Protein AF-A0A6A2W9P9-F1 (afdb_monomer_lite)

Sequence (301 aa):
MHDRGVHPTNSPIKQFEFELWPCLCSKTDIVSCFSGKCRGGNRAIVVIQRCARCGKNNLFVSKVSLCCATFDFTDPTKILIEKDLKRQTLLELLDFVSGSVRFSEPAILAMCRMCAVNLFRVFPPNYRSTSSNGGENDDDEPMFDPAWPHLQIVYDLLLKFITSSGLDAKVAKKYLDHSFILRLLDLFDSEDPRERDCLKTILHRVYGKFMVHRPFIWKAISNIFYRFVFENERHNGIAELLEIFGSIISGFALPLKEEHKILLCRVLIPLHKPISLGVYFQQLSYCVSSLRKNQSCAVPR

pLDDT: mean 75.46, std 24.45, range [23.48, 98.44]

Radius of gyration: 23.16 Å; chains: 1; bounding box: 76×63×65 Å

Secondary structure (DSSP, 8-state):
----------------------SS--HHHHHHHHTT-SS-THHHHHHHHHGGGS-HHHHHHHHHHHTT-----SSTTSSHHHHHHHHHHHHHHHHHHHSS-PPPHHHHHHHHHHHHHHH---PPP----S--SS------PPPPPTTHHHHHHHHHHHHHHHH-TTS-HHHHTTTS-HHHHHHHHHGGG-S-HHHHHHHHHHHHHHHHH-GGGHHHHHHHHHHHHHHIIIIIS--TTHHHHHHHHHHHHHTPPSSPPHHHHHHIIIIITGGGSSTTHHHHHHHHHHHHHHHHHHHHTT---

Foldseek 3Di:
DDDDDDDDPPDDPDDDPPDDDPDDDDPVRLVCLQPVVPPDVPVSVVVLVVCVVPDPQVSLLSLLQSLLDDDDLPDVVPSVVSLVVSLVSLVVNLVVLLDQAAHDLSNLLSLLSSLCSHQQDADDPPPVPPPPDDDPDPPPPQDDDSSCSSNVSSLSSLLSNLPHPNDDLVSNCVSCDLVSLLSLVSNLQHSHVVSLVSSLSNNLSCVVRNVVCVVVNVVSLQVVQLCCLPPDVDGNRPQSSLQSLLVVLLPDDPPDDPVVVCCCVRGLVSLVPRPCCVVRVVSSVSSVVSNVVNNVVRDDD

Structure (mmCIF, N/CA/C/O backbone):
data_AF-A0A6A2W9P9-F1
#
_entry.id   AF-A0A6A2W9P9-F1
#
loop_
_atom_site.group_PDB
_atom_site.id
_atom_site.type_symbol
_atom_site.label_atom_id
_atom_site.label_alt_id
_atom_site.label_comp_id
_atom_site.label_asym_id
_atom_site.label_entity_id
_atom_site.label_seq_id
_atom_site.pdbx_PDB_ins_code
_atom_site.Cartn_x
_atom_site.Cartn_y
_atom_site.Cartn_z
_atom_site.occupancy
_atom_site.B_iso_or_equiv
_atom_site.auth_seq_id
_atom_site.auth_comp_id
_atom_site.auth_asym_id
_atom_site.auth_atom_id
_atom_site.pdbx_PDB_model_num
ATOM 1 N N . MET A 1 1 ? -17.881 -45.991 -29.478 1.00 33.31 1 MET A N 1
ATOM 2 C CA . MET A 1 1 ? -17.091 -46.352 -28.282 1.00 33.31 1 MET A CA 1
ATOM 3 C C . MET A 1 1 ? -16.041 -45.271 -28.068 1.00 33.31 1 MET A C 1
ATOM 5 O O . MET A 1 1 ? -15.253 -45.045 -28.970 1.00 33.31 1 MET A O 1
ATOM 9 N N . HIS A 1 2 ? -16.092 -44.630 -26.898 1.00 32.22 2 HIS A N 1
ATOM 10 C CA . HIS A 1 2 ? -15.155 -43.642 -26.341 1.00 32.22 2 HIS A CA 1
ATOM 11 C C . HIS A 1 2 ? -15.003 -42.284 -27.040 1.00 32.22 2 HIS A C 1
ATOM 13 O O . HIS A 1 2 ? -14.021 -41.986 -27.710 1.00 32.22 2 HIS A O 1
ATOM 19 N N . ASP A 1 3 ? -15.987 -41.447 -26.724 1.00 25.20 3 ASP A N 1
ATOM 20 C CA . ASP 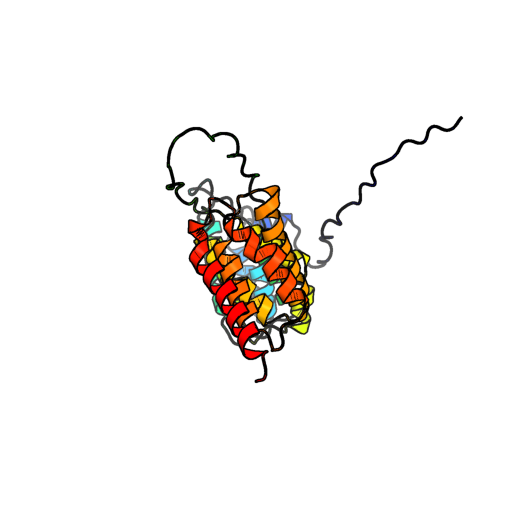A 1 3 ? -15.886 -40.000 -26.554 1.00 25.20 3 ASP A CA 1
ATOM 21 C C . ASP A 1 3 ? -14.906 -39.669 -25.397 1.00 25.20 3 ASP A C 1
ATOM 23 O O . ASP A 1 3 ? -14.950 -40.317 -24.345 1.00 25.20 3 ASP A O 1
ATOM 27 N N . ARG A 1 4 ? -14.000 -38.697 -25.568 1.00 29.11 4 ARG A N 1
ATOM 28 C CA . ARG A 1 4 ? -13.225 -38.089 -24.467 1.00 29.11 4 ARG A CA 1
ATOM 29 C C . ARG A 1 4 ? -13.293 -36.574 -24.603 1.00 29.11 4 ARG A C 1
ATOM 31 O O . ARG A 1 4 ? -12.418 -35.947 -25.195 1.00 29.11 4 ARG A O 1
ATOM 38 N N . GLY A 1 5 ? -14.341 -36.012 -24.011 1.00 26.78 5 GLY A N 1
ATOM 39 C CA . GLY A 1 5 ? -14.445 -34.591 -23.722 1.00 26.78 5 GLY A CA 1
ATOM 40 C C . GLY A 1 5 ? -13.322 -34.132 -22.791 1.00 26.78 5 GLY A C 1
ATOM 41 O O . GLY A 1 5 ? -13.069 -34.721 -21.738 1.00 26.78 5 GLY A O 1
ATOM 42 N N . VAL A 1 6 ? -12.646 -33.060 -23.193 1.00 29.56 6 VAL A N 1
ATOM 43 C CA . VAL A 1 6 ? -11.711 -32.311 -22.356 1.00 29.56 6 VAL A CA 1
ATOM 44 C C . VAL A 1 6 ? -12.539 -31.365 -21.488 1.00 29.56 6 VAL A C 1
ATOM 46 O O . VAL A 1 6 ? -13.032 -30.343 -21.958 1.00 29.56 6 VAL A O 1
ATOM 49 N N . HIS A 1 7 ? -12.718 -31.723 -20.218 1.00 26.34 7 HIS A N 1
ATOM 50 C CA . HIS A 1 7 ? -13.219 -30.805 -19.199 1.00 26.34 7 HIS A CA 1
ATOM 51 C C . HIS A 1 7 ? -12.138 -29.761 -18.871 1.00 26.34 7 HIS A C 1
ATOM 53 O O . HIS A 1 7 ? -11.010 -30.150 -18.558 1.00 26.34 7 HIS A O 1
ATOM 59 N N . PRO A 1 8 ? -12.448 -28.453 -18.856 1.00 25.66 8 PRO A N 1
ATOM 60 C CA . PRO A 1 8 ? -11.591 -27.484 -18.196 1.00 25.66 8 PRO A CA 1
ATOM 61 C C . PRO A 1 8 ? -11.717 -27.688 -16.682 1.00 25.66 8 PRO A C 1
ATOM 63 O O . PRO A 1 8 ? -12.801 -27.605 -16.102 1.00 25.66 8 PRO A O 1
ATOM 66 N N . THR A 1 9 ? -10.593 -27.996 -16.041 1.00 26.05 9 THR A N 1
ATOM 67 C CA . THR A 1 9 ? -10.467 -28.091 -14.588 1.00 26.05 9 THR A CA 1
ATOM 68 C C . THR A 1 9 ? -10.705 -26.715 -13.972 1.00 26.05 9 THR A C 1
ATOM 70 O O . THR A 1 9 ? -9.794 -25.895 -13.865 1.00 26.05 9 THR A O 1
ATOM 73 N N . ASN A 1 10 ? -11.953 -26.466 -13.582 1.00 23.80 10 ASN A N 1
ATOM 74 C CA . ASN A 1 10 ? -12.335 -25.394 -12.677 1.00 23.80 10 ASN A CA 1
ATOM 75 C C . ASN A 1 10 ? -11.715 -25.701 -11.309 1.00 23.80 10 ASN A C 1
ATOM 77 O O . ASN A 1 10 ? -12.229 -26.524 -10.553 1.00 23.80 10 ASN A O 1
ATOM 81 N N . SER A 1 11 ? -10.590 -25.065 -11.001 1.00 24.33 11 SER A N 1
ATOM 82 C CA . SER A 1 11 ? -10.056 -25.026 -9.641 1.00 24.33 11 SER A CA 1
ATOM 83 C C . SER A 1 11 ? -10.815 -23.940 -8.876 1.00 24.33 11 SER A C 1
ATOM 85 O O . SER A 1 11 ? -10.654 -22.764 -9.208 1.00 24.33 11 SER A O 1
ATOM 87 N N . PRO A 1 12 ? -11.643 -24.267 -7.868 1.00 25.66 12 PRO A N 1
ATOM 88 C CA . PRO A 1 12 ? -12.277 -23.243 -7.060 1.00 25.66 12 PRO A CA 1
ATOM 89 C C . PRO A 1 12 ? -11.201 -22.565 -6.208 1.00 25.66 12 PRO A C 1
ATOM 91 O O . PRO A 1 12 ? -10.579 -23.175 -5.335 1.00 25.66 12 PRO A O 1
ATOM 94 N N . ILE A 1 13 ? -10.972 -21.284 -6.492 1.00 25.28 13 ILE A N 1
ATOM 95 C CA . ILE A 1 13 ? -10.296 -20.346 -5.599 1.00 25.28 13 ILE A CA 1
ATOM 96 C C . ILE A 1 13 ? -11.027 -20.449 -4.262 1.00 25.28 13 ILE A C 1
ATOM 98 O O . ILE A 1 13 ? -12.214 -20.132 -4.181 1.00 25.28 13 ILE A O 1
ATOM 102 N N . LYS A 1 14 ? -10.341 -20.950 -3.231 1.00 23.48 14 LYS A N 1
ATOM 103 C CA . LYS A 1 14 ? -10.885 -21.030 -1.876 1.00 23.48 14 LYS A CA 1
ATOM 104 C C . LYS A 1 14 ? -11.296 -19.622 -1.446 1.00 23.48 14 LYS A C 1
ATOM 106 O O . LYS A 1 14 ? -10.447 -18.791 -1.132 1.00 23.48 14 LYS A O 1
ATOM 111 N N . GLN A 1 15 ? -12.602 -19.359 -1.468 1.00 27.84 15 GLN A N 1
ATOM 112 C CA . GLN A 1 15 ? -13.218 -18.299 -0.684 1.00 27.84 15 GLN A CA 1
ATOM 113 C C . GLN A 1 15 ? -12.665 -18.417 0.734 1.00 27.84 15 GLN A C 1
ATOM 115 O O . GLN A 1 15 ? -12.669 -19.505 1.304 1.00 27.84 15 GLN A O 1
ATOM 120 N N . PHE A 1 16 ? -12.145 -17.313 1.268 1.00 29.70 16 PHE A N 1
ATOM 121 C CA . PHE A 1 16 ? -11.794 -17.188 2.677 1.00 29.70 16 PHE A CA 1
ATOM 122 C C . PHE A 1 16 ? -12.938 -17.775 3.517 1.00 29.70 16 PHE A C 1
ATOM 124 O O . PHE A 1 16 ? -14.027 -17.207 3.546 1.00 29.70 16 PHE A O 1
ATOM 131 N N . GLU A 1 17 ? -12.729 -18.931 4.149 1.00 24.12 17 GLU A N 1
ATOM 132 C CA . GLU A 1 17 ? -13.705 -19.505 5.072 1.00 24.12 17 GLU A CA 1
ATOM 133 C C . GLU A 1 17 ? -13.835 -18.553 6.267 1.00 24.12 17 GLU A C 1
ATOM 135 O O . GLU A 1 17 ? -12.928 -18.377 7.078 1.00 24.12 17 GLU A O 1
ATOM 140 N N . PHE A 1 18 ? -14.980 -17.872 6.307 1.00 36.69 18 PHE A N 1
ATOM 141 C CA . PHE A 1 18 ? -15.372 -16.833 7.259 1.00 36.69 18 PHE A CA 1
ATOM 142 C C . PHE A 1 18 ? -15.884 -17.391 8.600 1.00 36.69 18 PHE A C 1
ATOM 144 O O . PHE A 1 18 ? -16.578 -16.684 9.335 1.00 36.69 18 PHE A O 1
ATOM 151 N N . GLU A 1 19 ? -15.573 -18.638 8.940 1.00 27.73 19 GLU A N 1
ATOM 152 C CA . GLU A 1 19 ? -16.095 -19.297 10.134 1.00 27.73 19 GLU A CA 1
ATOM 153 C C . GLU A 1 19 ? -15.005 -19.477 11.182 1.00 27.73 19 GLU A C 1
ATOM 155 O O . GLU A 1 19 ? -14.202 -20.395 11.100 1.00 27.73 19 GLU A O 1
ATOM 160 N N . LEU A 1 20 ? -14.990 -18.566 12.161 1.00 26.70 20 LEU A N 1
ATOM 161 C CA . LEU A 1 20 ? -14.647 -18.830 13.565 1.00 26.70 20 LEU A CA 1
ATOM 162 C C . LEU A 1 20 ? -14.865 -17.546 14.381 1.00 26.70 20 LEU A C 1
ATOM 164 O O . LEU A 1 20 ? -13.957 -16.749 14.611 1.00 26.70 20 LEU A O 1
ATOM 168 N N . TRP A 1 21 ? -16.104 -17.351 14.834 1.00 29.38 21 TRP A N 1
ATOM 169 C CA . TRP A 1 21 ? -16.388 -16.554 16.026 1.00 29.38 21 TRP A CA 1
ATOM 170 C C . TRP A 1 21 ? -17.561 -17.165 16.804 1.00 29.38 21 TRP A C 1
ATOM 172 O O . TRP A 1 21 ? -18.718 -16.884 16.490 1.00 29.38 21 TRP A O 1
ATOM 182 N N . PRO A 1 22 ? -17.310 -17.976 17.846 1.00 31.33 22 PRO A N 1
ATOM 183 C CA . PRO A 1 22 ? -18.311 -18.265 18.855 1.00 31.33 22 PRO A CA 1
ATOM 184 C C . PRO A 1 22 ? -18.215 -17.196 19.953 1.00 31.33 22 PRO A C 1
ATOM 186 O O . PRO A 1 22 ? -17.540 -17.398 20.954 1.00 31.33 22 PRO A O 1
ATOM 189 N N . CYS A 1 23 ? -18.854 -16.039 19.743 1.00 31.91 23 CYS A N 1
ATOM 190 C CA . CYS A 1 23 ? -19.243 -15.090 20.801 1.00 31.91 23 CYS A CA 1
ATOM 191 C C . CYS A 1 23 ? -20.226 -14.018 20.267 1.00 31.91 23 CYS A C 1
ATOM 193 O O . CYS A 1 23 ? -19.844 -12.901 19.939 1.00 31.91 23 CYS A O 1
ATOM 195 N N . LEU A 1 24 ? -21.517 -14.366 20.208 1.00 34.38 24 LEU A N 1
ATOM 196 C CA . LEU A 1 24 ? -22.649 -13.454 20.471 1.00 34.38 24 LEU A CA 1
ATOM 197 C C . LEU A 1 24 ? -22.736 -12.113 19.701 1.00 34.38 24 LEU A C 1
ATOM 199 O O . LEU A 1 24 ? -22.994 -11.079 20.309 1.00 34.38 24 LEU A O 1
ATOM 203 N N . CYS A 1 25 ? -22.625 -12.113 18.373 1.00 30.81 25 CYS A N 1
ATOM 204 C CA . CYS A 1 25 ? -23.337 -11.136 17.532 1.00 30.81 25 CYS A CA 1
ATOM 205 C C . CYS A 1 25 ? -23.503 -11.714 16.125 1.00 30.81 25 CYS A C 1
ATOM 207 O O . CYS A 1 25 ? -22.521 -12.082 15.478 1.00 30.81 25 CYS A O 1
ATOM 209 N N . SER A 1 26 ? -24.745 -11.819 15.657 1.00 30.39 26 SER A N 1
ATOM 210 C CA . SER A 1 26 ? -25.046 -12.220 14.284 1.00 30.39 26 SER A CA 1
ATOM 211 C C . SER A 1 26 ? -24.529 -11.152 13.311 1.00 30.39 26 SER A C 1
ATOM 213 O O . SER A 1 26 ? -24.483 -9.969 13.648 1.00 30.39 26 SER A O 1
ATOM 215 N N . LYS A 1 27 ? -24.193 -11.524 12.067 1.00 33.91 27 LYS A N 1
ATOM 216 C CA . LYS A 1 27 ? -23.861 -10.567 10.985 1.00 33.91 27 LYS A CA 1
ATOM 217 C C . LYS A 1 27 ? -24.939 -9.478 10.804 1.00 33.91 27 LYS A C 1
ATOM 219 O O . LYS A 1 27 ? -24.620 -8.381 10.355 1.00 33.91 27 LYS A O 1
ATOM 224 N N . THR A 1 28 ? -26.187 -9.747 11.196 1.00 31.03 28 THR A N 1
ATOM 225 C CA . THR A 1 28 ? -27.298 -8.777 11.206 1.00 31.03 28 THR A CA 1
ATOM 226 C C . THR A 1 28 ? -27.195 -7.712 12.304 1.00 31.03 28 THR A C 1
ATOM 228 O O . THR A 1 28 ? -27.749 -6.627 12.140 1.00 31.03 28 THR A O 1
ATOM 231 N N . ASP A 1 29 ? -26.461 -7.969 13.389 1.00 30.64 29 ASP A N 1
ATOM 232 C CA . ASP A 1 29 ? -26.364 -7.068 14.547 1.00 30.64 29 ASP A CA 1
ATOM 233 C C . ASP A 1 29 ? -25.335 -5.943 14.347 1.00 30.64 29 ASP A C 1
ATOM 235 O O . ASP A 1 29 ? -25.453 -4.864 14.922 1.00 30.64 29 ASP A O 1
ATOM 239 N N . ILE A 1 30 ? -24.341 -6.153 13.478 1.00 39.00 30 ILE A N 1
ATOM 240 C CA . ILE A 1 30 ? -23.317 -5.142 13.156 1.00 39.00 30 ILE A CA 1
ATOM 241 C C . ILE A 1 30 ? -23.896 -4.064 12.230 1.00 39.00 30 ILE A C 1
ATOM 243 O O . ILE A 1 30 ? -23.655 -2.874 12.432 1.00 39.00 30 ILE A O 1
ATOM 247 N N . VAL A 1 31 ? -24.716 -4.467 11.252 1.00 32.72 31 VAL A N 1
ATOM 248 C CA . VAL A 1 31 ? -25.425 -3.531 10.365 1.00 32.72 31 VAL A CA 1
ATOM 249 C C . VAL A 1 31 ? -26.510 -2.775 11.141 1.00 32.72 31 VAL A C 1
ATOM 251 O O . VAL A 1 31 ? -26.665 -1.575 10.939 1.00 32.72 31 VAL A O 1
ATOM 254 N N . SER A 1 32 ? -27.195 -3.419 12.096 1.00 30.25 32 SER A N 1
ATOM 255 C CA . SER A 1 32 ? -28.200 -2.760 12.947 1.00 30.25 32 SER A CA 1
ATOM 256 C C . SER A 1 32 ? -27.608 -1.835 14.024 1.00 30.25 32 SER A C 1
ATOM 258 O O . SER A 1 32 ? -28.301 -0.917 14.474 1.00 30.25 32 SER A O 1
ATOM 260 N N . CYS A 1 33 ? -26.334 -2.021 14.402 1.00 36.41 33 CYS A N 1
ATOM 261 C CA . CYS A 1 33 ? -25.594 -1.092 15.265 1.00 36.41 33 CYS A CA 1
ATOM 262 C C . CYS A 1 33 ? -25.331 0.262 14.596 1.00 36.41 33 CYS A C 1
ATOM 264 O O . CYS A 1 33 ? -25.324 1.271 15.296 1.00 36.41 33 CYS A O 1
ATOM 266 N N . PHE A 1 34 ? -25.153 0.294 13.272 1.00 34.72 34 PHE A N 1
ATOM 267 C CA . PHE A 1 34 ? -25.048 1.546 12.523 1.00 34.72 34 PHE A CA 1
ATOM 268 C C . PHE A 1 34 ? -26.407 2.028 12.003 1.00 34.72 34 PHE A C 1
ATOM 270 O O . PHE A 1 34 ? -26.710 3.200 12.138 1.00 34.72 34 PHE A O 1
ATOM 277 N N . SER A 1 35 ? -27.287 1.156 11.502 1.00 33.09 35 SER A N 1
ATOM 278 C CA . SER A 1 35 ? -28.528 1.565 10.818 1.00 33.09 35 SER A CA 1
ATOM 279 C C . SER A 1 35 ? -29.688 2.015 11.731 1.00 33.09 35 SER A C 1
ATOM 281 O O . SER A 1 35 ? -30.854 1.881 11.348 1.00 33.09 35 SER A O 1
ATOM 283 N N . GLY A 1 36 ? -29.426 2.463 12.962 1.00 33.88 36 GLY A N 1
ATOM 284 C CA . GLY A 1 36 ? -30.440 3.063 13.844 1.00 33.88 36 GLY A CA 1
ATOM 285 C C . GLY A 1 36 ? -31.664 2.195 14.198 1.00 33.88 36 GLY A C 1
ATOM 286 O O . GLY A 1 36 ? -32.621 2.706 14.775 1.00 33.88 36 GLY A O 1
ATOM 287 N N . LYS A 1 37 ? -31.674 0.889 13.888 1.00 31.62 37 LYS A N 1
ATOM 288 C CA . LYS A 1 37 ? -32.805 -0.019 14.183 1.00 31.62 37 LYS A CA 1
ATOM 289 C C . LYS A 1 37 ? -32.640 -0.828 15.466 1.00 31.62 37 LYS A C 1
ATOM 291 O O . LYS A 1 37 ? -33.531 -1.592 15.833 1.00 31.62 37 LYS A O 1
ATOM 296 N N . CYS A 1 38 ? -31.565 -0.601 16.212 1.00 32.53 38 CYS A N 1
ATOM 297 C CA . CYS A 1 38 ? -31.541 -0.929 17.629 1.00 32.53 38 CYS A CA 1
ATOM 298 C C . CYS A 1 38 ? -32.408 0.092 18.373 1.00 32.53 38 CYS A C 1
ATOM 300 O O . CYS A 1 38 ? -32.069 1.273 18.423 1.00 32.53 38 CYS A O 1
ATOM 302 N N . ARG A 1 39 ? -33.525 -0.351 18.971 1.00 30.38 39 ARG A N 1
ATOM 303 C CA . ARG A 1 39 ? -34.292 0.447 19.944 1.00 30.38 39 ARG A CA 1
ATOM 304 C C . ARG A 1 39 ? -33.349 0.913 21.064 1.00 30.38 39 ARG A C 1
ATOM 306 O O . ARG A 1 39 ? -33.101 0.194 22.033 1.00 30.38 39 ARG A O 1
ATOM 313 N N . GLY A 1 40 ? -32.812 2.118 20.899 1.00 33.41 40 GLY A N 1
ATOM 314 C CA . GLY A 1 40 ? -31.824 2.740 21.771 1.00 33.41 40 GLY A CA 1
ATOM 315 C C . GLY A 1 40 ? -30.474 2.922 21.081 1.00 33.41 40 GLY A C 1
ATOM 316 O O . GLY A 1 40 ? -29.558 2.140 21.324 1.00 33.41 40 GLY A O 1
ATOM 317 N N . GLY A 1 41 ? -30.332 4.009 20.313 1.00 33.56 41 GLY A N 1
ATOM 318 C CA . GLY A 1 41 ? -29.058 4.486 19.748 1.00 33.56 41 GLY A CA 1
ATOM 319 C C . GLY A 1 41 ? -27.957 4.734 20.791 1.00 33.56 41 GLY A C 1
ATOM 320 O O . GLY A 1 41 ? -26.781 4.749 20.457 1.00 33.56 41 GLY A O 1
ATOM 321 N N . ASN A 1 42 ? -28.308 4.782 22.079 1.00 38.56 42 ASN A N 1
ATOM 322 C CA . ASN A 1 42 ? -27.337 4.829 23.171 1.00 38.56 42 ASN A CA 1
ATOM 323 C C . ASN A 1 42 ? -26.729 3.457 23.515 1.00 38.56 42 ASN A C 1
ATOM 325 O O . ASN A 1 42 ? -25.738 3.411 24.229 1.00 38.56 42 ASN A O 1
ATOM 329 N N . ARG A 1 43 ? -27.264 2.317 23.046 1.00 35.75 43 ARG A N 1
ATOM 330 C CA . ARG A 1 43 ? -26.804 0.990 23.507 1.00 35.75 43 ARG A CA 1
ATOM 331 C C . ARG A 1 43 ? -25.466 0.552 22.914 1.00 35.75 43 ARG A C 1
ATOM 333 O O . ARG A 1 43 ? -24.683 -0.024 23.655 1.00 35.75 43 ARG A O 1
ATOM 340 N N . ALA A 1 44 ? -25.167 0.830 21.644 1.00 38.88 44 ALA A N 1
ATOM 341 C CA . ALA A 1 44 ? -23.908 0.387 21.024 1.00 38.88 44 ALA A CA 1
ATOM 342 C C . ALA A 1 44 ? -22.680 1.085 21.646 1.00 38.88 44 ALA A C 1
ATOM 344 O O . ALA A 1 44 ? -21.704 0.431 22.010 1.00 38.88 44 ALA A O 1
ATOM 345 N N . ILE A 1 45 ? -22.780 2.396 21.889 1.00 38.44 45 ILE A N 1
ATOM 346 C CA . ILE A 1 45 ? -21.755 3.182 22.596 1.00 38.44 45 ILE A CA 1
ATOM 347 C C . ILE A 1 45 ? -21.696 2.786 24.086 1.00 38.44 45 ILE A C 1
ATOM 349 O O . ILE A 1 45 ? -20.613 2.613 24.645 1.00 38.44 45 ILE A O 1
ATOM 353 N N . VAL A 1 46 ? -22.842 2.524 24.731 1.00 38.22 46 VAL A N 1
ATOM 354 C CA . VAL A 1 46 ? -22.889 2.040 26.128 1.00 38.22 46 VAL A CA 1
ATOM 355 C C . VAL A 1 46 ? -22.313 0.622 26.287 1.00 38.22 46 VAL A C 1
ATOM 357 O O . VAL A 1 46 ? -21.756 0.311 27.342 1.00 38.22 46 VAL A O 1
ATOM 360 N N . VAL A 1 47 ? -22.372 -0.242 25.266 1.00 43.16 47 VAL A N 1
ATOM 361 C CA . VAL A 1 47 ? -21.727 -1.571 25.286 1.00 43.16 47 VAL A CA 1
ATOM 362 C C . VAL A 1 47 ? -20.201 -1.435 25.275 1.00 43.16 47 VAL A C 1
ATOM 364 O O . VAL A 1 47 ? -19.525 -2.119 26.044 1.00 43.16 47 VAL A O 1
ATOM 367 N N . ILE A 1 48 ? -19.657 -0.484 24.510 1.00 42.09 48 ILE A N 1
ATOM 368 C CA . ILE A 1 48 ? -18.224 -0.146 24.515 1.00 42.09 48 ILE A CA 1
ATOM 369 C C . ILE A 1 48 ? -17.810 0.424 25.888 1.00 42.09 48 ILE A C 1
ATOM 371 O O . ILE A 1 48 ? -16.793 -0.002 26.440 1.00 42.09 48 ILE A O 1
ATOM 375 N N . GLN A 1 49 ? -18.639 1.280 26.505 1.00 34.19 49 GLN A N 1
ATOM 376 C CA . GLN A 1 49 ? -18.413 1.805 27.863 1.00 34.19 49 GLN A CA 1
ATOM 377 C C . GLN A 1 49 ? -18.437 0.695 28.938 1.00 34.19 49 GLN A C 1
ATOM 379 O O . GLN A 1 49 ? -17.648 0.723 29.882 1.00 34.19 49 GLN A O 1
ATOM 384 N N . ARG A 1 50 ? -19.294 -0.332 28.799 1.00 34.91 50 ARG A N 1
ATOM 385 C CA . ARG A 1 50 ? -19.306 -1.515 29.690 1.00 34.91 50 ARG A CA 1
ATOM 386 C C . ARG A 1 50 ? -18.095 -2.433 29.488 1.00 34.91 50 ARG A C 1
ATOM 388 O O . ARG A 1 50 ? -17.672 -3.093 30.439 1.00 34.91 50 ARG A O 1
ATOM 395 N N . CYS A 1 51 ? -17.491 -2.422 28.301 1.00 39.53 51 CYS A N 1
ATOM 396 C CA . CYS A 1 51 ? -16.218 -3.085 28.011 1.00 39.53 51 CYS A CA 1
ATOM 397 C C . CYS A 1 51 ? -14.998 -2.397 28.647 1.00 39.53 51 CYS A C 1
ATOM 399 O O . CYS A 1 51 ? -13.908 -2.946 28.550 1.00 39.53 51 CYS A O 1
ATOM 401 N N . ALA A 1 52 ? -15.147 -1.277 29.366 1.00 37.16 52 ALA A N 1
ATOM 402 C CA . ALA A 1 52 ? -14.071 -0.697 30.183 1.00 37.16 52 ALA A CA 1
ATOM 403 C C . ALA A 1 52 ? -13.594 -1.625 31.326 1.00 37.16 52 ALA A C 1
ATOM 405 O O . ALA A 1 52 ? -12.539 -1.397 31.911 1.00 37.16 52 ALA A O 1
ATOM 406 N N . ARG A 1 53 ? -14.349 -2.693 31.634 1.00 39.19 53 ARG A N 1
ATOM 407 C CA . ARG A 1 53 ? -13.932 -3.783 32.539 1.00 39.19 53 ARG A CA 1
ATOM 408 C C . ARG A 1 53 ? -13.091 -4.869 31.854 1.00 39.19 53 ARG A C 1
ATOM 410 O O . ARG A 1 53 ? -12.557 -5.746 32.523 1.00 39.19 53 ARG A O 1
ATOM 417 N N . CYS A 1 54 ? -12.985 -4.824 30.531 1.00 47.75 54 CYS A N 1
ATOM 418 C CA . CYS A 1 54 ? -12.212 -5.731 29.699 1.00 47.75 54 CYS A CA 1
ATOM 419 C C . CYS A 1 54 ? -10.928 -4.993 29.286 1.00 47.75 54 CYS A C 1
ATOM 421 O O . CYS A 1 54 ? -10.999 -3.837 28.881 1.00 47.75 54 CYS A O 1
ATOM 423 N N . GLY A 1 55 ? -9.748 -5.602 29.431 1.00 67.38 55 GLY A N 1
ATOM 424 C CA . GLY A 1 55 ? -8.466 -4.913 29.215 1.00 67.38 55 GLY A CA 1
ATOM 425 C C . GLY A 1 55 ? -8.365 -4.162 27.872 1.00 67.38 55 GLY A C 1
ATOM 426 O O . GLY A 1 55 ? -9.035 -4.511 26.901 1.00 67.38 55 GLY A O 1
ATOM 427 N N . LYS A 1 56 ? -7.484 -3.150 27.803 1.00 77.12 56 LYS A N 1
ATOM 428 C CA . LYS A 1 56 ? -7.313 -2.213 26.665 1.00 77.12 56 LYS A CA 1
ATOM 429 C C . LYS A 1 56 ? -7.343 -2.868 25.266 1.00 77.12 56 LYS A C 1
ATOM 431 O O . LYS A 1 56 ? -7.925 -2.300 24.347 1.00 77.12 56 LYS A O 1
ATOM 436 N N . ASN A 1 57 ? -6.778 -4.069 25.108 1.00 79.81 57 ASN A N 1
ATOM 437 C CA . ASN A 1 57 ? -6.747 -4.800 23.832 1.00 79.81 57 ASN A CA 1
ATOM 438 C C . ASN A 1 57 ? -8.116 -5.331 23.372 1.00 79.81 57 ASN A C 1
ATOM 440 O O . ASN A 1 57 ? -8.369 -5.395 22.173 1.00 79.81 57 ASN A O 1
ATOM 444 N N . ASN A 1 58 ? -9.017 -5.683 24.288 1.00 81.94 58 ASN A N 1
ATOM 445 C CA . ASN A 1 58 ? -10.336 -6.203 23.919 1.00 81.94 58 ASN A CA 1
ATOM 446 C C . ASN A 1 58 ? -11.256 -5.072 23.450 1.00 81.94 58 ASN A C 1
ATOM 448 O O . ASN A 1 58 ? -11.978 -5.225 22.470 1.00 81.94 58 ASN A O 1
ATOM 452 N N . LEU A 1 59 ? -11.151 -3.901 24.086 1.00 84.00 59 LEU A N 1
ATOM 453 C CA . LEU A 1 59 ? -11.811 -2.683 23.619 1.00 84.00 59 LEU A CA 1
ATOM 454 C C . LEU A 1 59 ? -11.343 -2.293 22.209 1.00 84.00 59 LEU A C 1
ATOM 456 O O . LEU A 1 59 ? -12.164 -1.942 21.362 1.00 84.00 59 LEU A O 1
ATOM 460 N N . PHE A 1 60 ? -10.034 -2.392 21.954 1.00 88.69 60 PHE A N 1
ATOM 461 C CA . PHE A 1 60 ? -9.453 -2.161 20.635 1.00 88.69 60 PHE A CA 1
ATOM 462 C C . PHE A 1 60 ? -10.051 -3.103 19.583 1.00 88.69 60 PHE A C 1
ATOM 464 O O . PHE A 1 60 ? -10.598 -2.628 18.593 1.00 88.69 60 PHE A O 1
ATOM 471 N N . VAL A 1 61 ? -10.046 -4.421 19.823 1.00 89.81 61 VAL A N 1
ATOM 472 C CA . VAL A 1 61 ? -10.625 -5.414 18.894 1.00 89.81 61 VAL A CA 1
ATOM 473 C C . VAL A 1 61 ? -12.093 -5.110 18.573 1.00 89.81 61 VAL A C 1
ATOM 475 O O . VAL A 1 61 ? -12.491 -5.176 17.407 1.00 89.81 61 VAL A O 1
ATOM 478 N N . SER A 1 62 ? -12.894 -4.733 19.574 1.00 88.06 62 SER A N 1
ATOM 479 C CA . SER A 1 62 ? -14.303 -4.375 19.371 1.00 88.06 62 SER A CA 1
ATOM 480 C C . SER A 1 62 ? -14.470 -3.140 18.482 1.00 88.06 62 SER A C 1
ATOM 482 O O . SER A 1 62 ? -15.261 -3.168 17.540 1.00 88.06 62 SER A O 1
ATOM 484 N N . LYS A 1 63 ? -13.696 -2.074 18.731 1.00 89.81 63 LYS A N 1
ATOM 485 C CA . LYS A 1 63 ? -13.723 -0.855 17.905 1.00 89.81 63 LYS A CA 1
ATOM 486 C C . LYS A 1 63 ? -13.265 -1.128 16.468 1.00 89.81 63 LYS A C 1
ATOM 488 O O . LYS A 1 63 ? -13.921 -0.699 15.526 1.00 89.81 63 LYS A O 1
ATOM 493 N N . VAL A 1 64 ? -12.198 -1.906 16.288 1.00 91.81 64 VAL A N 1
ATOM 494 C CA . VAL A 1 64 ? -11.704 -2.317 14.961 1.00 91.81 64 VAL A CA 1
ATOM 495 C C . VAL A 1 64 ? -12.758 -3.118 14.195 1.00 91.81 64 VAL A C 1
ATOM 497 O O . VAL A 1 64 ? -12.968 -2.901 13.002 1.00 91.81 64 VAL A O 1
ATOM 500 N N . SER A 1 65 ? -13.463 -4.015 14.886 1.00 90.25 65 SER A N 1
ATOM 501 C CA . SER A 1 65 ? -14.537 -4.811 14.286 1.00 90.25 65 SER A CA 1
ATOM 502 C C . SER A 1 65 ? -15.702 -3.934 13.822 1.00 90.25 65 SER A C 1
ATOM 504 O O . SER A 1 65 ? -16.232 -4.150 12.734 1.00 90.25 65 SER A O 1
ATOM 506 N N . LEU A 1 66 ? -16.057 -2.901 14.596 1.00 87.94 66 LEU A N 1
ATOM 507 C CA . LEU A 1 66 ? -17.073 -1.918 14.213 1.00 87.94 66 LEU A CA 1
ATOM 508 C C . LEU A 1 66 ? -16.680 -1.175 12.922 1.00 87.94 66 LEU A C 1
ATOM 510 O O . LEU A 1 66 ? -17.496 -1.019 12.017 1.00 87.94 66 LEU A O 1
ATOM 514 N N . CYS A 1 67 ? -15.408 -0.800 12.782 1.00 93.25 67 CYS A N 1
ATOM 515 C CA . CYS A 1 67 ? -14.886 -0.126 11.590 1.00 93.25 67 CYS A CA 1
ATOM 516 C C . CYS A 1 67 ? -14.847 -0.998 10.318 1.00 93.25 67 CYS A C 1
ATOM 518 O O . CYS A 1 67 ? -14.527 -0.478 9.248 1.00 93.25 67 CYS A O 1
ATOM 520 N N . CYS A 1 68 ? -15.198 -2.289 10.388 1.00 90.88 68 CYS A N 1
ATOM 521 C CA . CYS A 1 68 ? -15.391 -3.127 9.197 1.00 90.88 68 CYS A CA 1
ATOM 522 C C . CYS A 1 68 ? -16.668 -2.770 8.416 1.00 90.88 68 CYS A C 1
ATOM 524 O O . CYS A 1 68 ? -16.799 -3.174 7.266 1.00 90.88 68 CYS A O 1
ATOM 526 N N . ALA A 1 69 ? -17.620 -2.043 9.013 1.00 86.88 69 ALA A N 1
ATOM 527 C CA . ALA A 1 69 ? -18.799 -1.573 8.292 1.00 86.88 69 ALA A CA 1
ATOM 528 C C . ALA A 1 69 ? -18.396 -0.524 7.242 1.00 86.88 69 ALA A C 1
ATOM 530 O O . ALA A 1 69 ? -17.783 0.489 7.584 1.00 86.88 69 ALA A O 1
ATOM 531 N N . THR A 1 70 ? -18.715 -0.756 5.969 1.00 85.75 70 THR A N 1
ATOM 532 C CA . THR A 1 70 ? -18.454 0.180 4.864 1.00 85.75 70 THR A CA 1
ATOM 533 C C . THR A 1 70 ? -19.683 1.040 4.577 1.0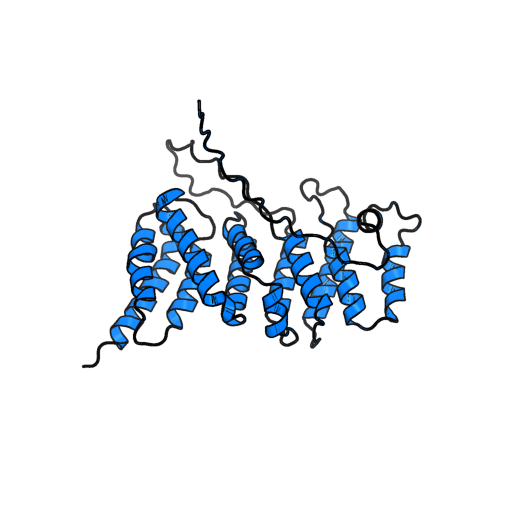0 85.75 70 THR A C 1
ATOM 535 O O . THR A 1 70 ? -20.815 0.635 4.840 1.00 85.75 70 THR A O 1
ATOM 538 N N . PHE A 1 71 ? -19.454 2.251 4.069 1.00 85.06 71 PHE A N 1
ATOM 539 C CA . PHE A 1 71 ? -20.508 3.203 3.729 1.00 85.06 71 PHE A CA 1
ATOM 540 C C . PHE A 1 71 ? -20.382 3.615 2.274 1.00 85.06 71 PHE A C 1
ATOM 542 O O . PHE A 1 71 ? -19.274 3.727 1.757 1.00 85.06 71 PHE A O 1
ATOM 549 N N . ASP A 1 72 ? -21.525 3.875 1.653 1.00 83.25 72 ASP A N 1
ATOM 550 C CA . ASP A 1 72 ? -21.581 4.451 0.321 1.00 83.25 72 ASP A CA 1
ATOM 551 C C . ASP A 1 72 ? -21.422 5.979 0.395 1.00 83.25 72 ASP A C 1
ATOM 553 O O . ASP A 1 72 ? -22.127 6.662 1.151 1.00 83.25 72 ASP A O 1
ATOM 557 N N . PHE A 1 73 ? -20.464 6.505 -0.364 1.00 85.12 73 PHE A N 1
ATOM 558 C CA . PHE A 1 73 ? -20.135 7.927 -0.439 1.00 85.12 73 PHE A CA 1
ATOM 559 C C . PHE A 1 73 ? -20.598 8.585 -1.743 1.00 85.12 73 PHE A C 1
ATOM 561 O O . PHE A 1 73 ? -20.409 9.790 -1.885 1.00 85.12 73 PHE A O 1
ATOM 568 N N . THR A 1 74 ? -21.250 7.855 -2.658 1.00 82.75 74 THR A N 1
ATOM 569 C CA . THR A 1 74 ? -21.806 8.466 -3.878 1.00 82.75 74 THR A CA 1
ATOM 570 C C . THR A 1 74 ? -22.934 9.450 -3.567 1.00 82.75 74 THR A C 1
ATOM 572 O O . THR A 1 74 ? -23.143 10.401 -4.314 1.00 82.75 74 THR A O 1
ATOM 575 N N . ASP A 1 75 ? -23.647 9.249 -2.453 1.00 78.38 75 ASP A N 1
ATOM 576 C CA . ASP A 1 75 ? -24.615 10.201 -1.907 1.00 78.38 75 ASP A CA 1
ATOM 577 C C . ASP A 1 75 ? -24.074 10.820 -0.601 1.00 78.38 75 ASP A C 1
ATOM 579 O O . ASP A 1 75 ? -24.080 10.163 0.455 1.00 78.38 75 ASP A O 1
ATOM 583 N N . PRO A 1 76 ? -23.599 12.080 -0.632 1.00 73.44 76 PRO A N 1
ATOM 584 C CA . PRO A 1 76 ? -23.012 12.729 0.535 1.00 73.44 76 PRO A CA 1
ATOM 585 C C . PRO A 1 76 ? -24.049 13.065 1.613 1.00 73.44 76 PRO A C 1
ATOM 587 O O . PRO A 1 76 ? -23.669 13.296 2.755 1.00 73.44 76 PRO A O 1
ATOM 590 N N . THR A 1 77 ? -25.346 13.069 1.295 1.00 73.88 77 THR A N 1
ATOM 591 C CA . THR A 1 77 ? -26.405 13.503 2.224 1.00 73.88 77 THR A CA 1
ATOM 592 C C . THR A 1 77 ? -26.945 12.375 3.102 1.00 73.88 77 THR A C 1
ATOM 594 O O . THR A 1 77 ? -27.561 12.622 4.141 1.00 73.88 77 THR A O 1
ATOM 597 N N . LYS A 1 78 ? -26.692 11.118 2.724 1.00 77.00 78 LYS A N 1
ATOM 598 C CA . LYS A 1 78 ? -27.146 9.940 3.466 1.00 77.00 78 LYS A CA 1
ATOM 599 C C . LYS A 1 78 ? -26.148 9.524 4.543 1.00 77.00 78 LYS A C 1
ATOM 601 O O . LYS A 1 78 ? -24.941 9.465 4.297 1.00 77.00 78 LYS A O 1
ATOM 606 N N . ILE A 1 79 ? -26.688 9.111 5.697 1.00 75.62 79 ILE A N 1
ATOM 607 C CA . ILE A 1 79 ? -25.956 8.367 6.742 1.00 75.62 79 ILE A CA 1
ATOM 608 C C . ILE A 1 79 ? -24.822 9.229 7.356 1.00 75.62 79 ILE A C 1
ATOM 610 O O . ILE A 1 79 ? -23.731 8.760 7.670 1.00 75.62 79 ILE A O 1
ATOM 614 N N . LEU A 1 80 ? -25.059 10.543 7.485 1.00 81.44 80 LEU A N 1
ATOM 615 C CA . LEU A 1 80 ? -24.061 11.518 7.954 1.00 81.44 80 LEU A CA 1
ATOM 616 C C . LEU A 1 80 ? -23.562 11.219 9.372 1.00 81.44 80 LEU A C 1
ATOM 618 O O . LEU A 1 80 ? -22.361 11.284 9.631 1.00 81.44 80 LEU A O 1
ATOM 622 N N . ILE A 1 81 ? -24.478 10.865 10.277 1.00 85.38 81 ILE A N 1
ATOM 623 C CA . ILE A 1 81 ? -24.161 10.620 11.688 1.00 85.38 81 ILE A CA 1
ATOM 624 C C . ILE A 1 81 ? -23.288 9.371 11.811 1.00 85.38 81 ILE A C 1
ATOM 626 O O . ILE A 1 81 ? -22.250 9.395 12.461 1.00 85.38 81 ILE A O 1
ATOM 630 N N . GLU A 1 82 ? -23.664 8.279 11.156 1.00 83.25 82 GLU A N 1
ATOM 631 C CA . GLU A 1 82 ? -22.923 7.023 11.189 1.00 83.25 82 GLU A CA 1
ATOM 632 C C . GLU A 1 82 ? -21.553 7.142 10.507 1.00 83.25 82 GLU A C 1
ATOM 634 O O . GLU A 1 82 ? -20.568 6.584 11.001 1.00 83.25 82 GLU A O 1
ATOM 639 N N . LYS A 1 83 ? -21.471 7.897 9.400 1.00 86.81 83 LYS A N 1
ATOM 640 C CA . LYS A 1 83 ? -20.201 8.214 8.733 1.00 86.81 83 LYS A CA 1
ATOM 641 C C . LYS A 1 83 ? -19.272 8.982 9.672 1.00 86.81 83 LYS A C 1
ATOM 643 O O . LYS A 1 83 ? -18.095 8.626 9.767 1.00 86.81 83 LYS A O 1
ATOM 648 N N . ASP A 1 84 ? -19.774 9.986 10.388 1.00 89.00 84 ASP A N 1
ATOM 649 C CA . ASP A 1 84 ? -18.958 10.747 11.337 1.00 89.00 84 ASP A CA 1
ATOM 650 C C . ASP A 1 84 ? -18.575 9.918 12.575 1.00 89.00 84 ASP A C 1
ATOM 652 O O . ASP A 1 84 ? -17.417 9.924 12.987 1.00 89.00 84 ASP A O 1
ATOM 656 N N . LEU A 1 85 ? -19.484 9.084 13.092 1.00 89.44 85 LEU A N 1
ATOM 657 C CA . LEU A 1 85 ? -19.190 8.150 14.186 1.00 89.44 85 LEU A CA 1
ATOM 658 C C . LEU A 1 85 ? -18.081 7.157 13.818 1.00 89.44 85 LEU A C 1
ATOM 660 O O . LEU A 1 85 ? -17.169 6.918 14.618 1.00 89.44 85 LEU A O 1
ATOM 664 N N . LYS A 1 86 ? -18.116 6.584 12.606 1.00 92.12 86 LYS A N 1
ATOM 665 C CA . LYS A 1 86 ? -17.029 5.718 12.132 1.00 92.12 86 LYS A CA 1
ATOM 666 C C . LYS A 1 86 ? -15.726 6.500 12.003 1.00 92.12 86 LYS A C 1
ATOM 668 O O . LYS A 1 86 ? -14.694 5.996 12.439 1.00 92.12 86 LYS A O 1
ATOM 673 N N . ARG A 1 87 ? -15.766 7.718 11.454 1.00 93.94 87 ARG A N 1
ATOM 674 C CA . ARG A 1 87 ? -14.588 8.589 11.330 1.00 93.94 87 ARG A CA 1
ATOM 675 C C . ARG A 1 87 ? -13.951 8.849 12.698 1.00 93.94 87 ARG A C 1
ATOM 677 O O . ARG A 1 87 ? -12.758 8.617 12.858 1.00 93.94 87 ARG A O 1
ATOM 684 N N . GLN A 1 88 ? -14.744 9.237 13.695 1.00 93.81 88 GLN A N 1
ATOM 685 C CA . GLN A 1 88 ? -14.271 9.464 15.062 1.00 93.81 88 GLN A CA 1
ATOM 686 C C . GLN A 1 88 ? -13.696 8.186 15.689 1.00 93.81 88 GLN A C 1
ATOM 688 O O . GLN A 1 88 ? -12.629 8.215 16.296 1.00 93.81 88 GLN A O 1
ATOM 693 N N . THR A 1 89 ? -14.352 7.041 15.480 1.00 92.06 89 THR A N 1
ATOM 694 C CA . THR A 1 89 ? -13.855 5.747 15.974 1.00 92.06 89 THR A CA 1
ATOM 695 C C . THR A 1 89 ? -12.509 5.377 15.340 1.00 92.06 89 THR A C 1
ATOM 697 O O . THR A 1 89 ? -11.620 4.888 16.035 1.00 92.06 89 THR A O 1
ATOM 700 N N . LEU A 1 90 ? -12.328 5.626 14.039 1.00 95.69 90 LEU A N 1
ATOM 701 C CA . LEU A 1 90 ? -11.058 5.404 13.343 1.00 95.69 90 LEU A CA 1
ATOM 702 C C . LEU A 1 90 ? -9.941 6.309 13.891 1.00 95.69 90 LEU A C 1
ATOM 704 O O . LEU A 1 90 ? -8.825 5.831 14.080 1.00 95.69 90 LEU A O 1
ATOM 708 N N . LEU A 1 91 ? -10.237 7.577 14.199 1.00 94.88 91 LEU A N 1
ATOM 709 C CA . LEU A 1 91 ? -9.269 8.494 14.819 1.00 94.88 91 LEU A CA 1
ATOM 710 C C . LEU A 1 91 ? -8.840 8.013 16.212 1.00 94.88 91 LEU A C 1
ATOM 712 O O . LEU A 1 91 ? -7.650 7.947 16.502 1.00 94.88 91 LEU A O 1
ATOM 716 N N . GLU A 1 92 ? -9.782 7.565 17.043 1.00 92.81 92 GLU A N 1
ATOM 717 C CA . GLU A 1 92 ? -9.453 6.995 18.356 1.00 92.81 92 GLU A CA 1
ATOM 718 C C . GLU A 1 92 ? -8.589 5.728 18.253 1.00 92.81 92 GLU A C 1
ATOM 720 O O . GLU A 1 92 ? -7.717 5.484 19.091 1.00 92.81 92 GLU A O 1
ATOM 725 N N . LEU A 1 93 ? -8.828 4.897 17.233 1.00 94.38 93 LEU A N 1
ATOM 726 C CA . LEU A 1 93 ? -7.977 3.743 16.943 1.00 94.38 93 LEU A CA 1
ATOM 727 C C . LEU A 1 93 ? -6.570 4.184 16.524 1.00 94.38 93 LEU A C 1
ATOM 729 O O . LEU A 1 93 ? -5.596 3.537 16.911 1.00 94.38 93 LEU A O 1
ATOM 733 N N . LEU A 1 94 ? -6.448 5.272 15.763 1.00 94.06 94 LEU A N 1
ATOM 734 C CA . LEU A 1 94 ? -5.161 5.791 15.303 1.00 94.06 94 LEU A CA 1
ATOM 735 C C . LEU A 1 94 ? -4.325 6.312 16.474 1.00 94.06 94 LEU A C 1
ATOM 737 O O . LEU A 1 94 ? -3.136 5.989 16.582 1.00 94.06 94 LEU A O 1
ATOM 741 N N . ASP A 1 95 ? -4.964 7.021 17.401 1.00 90.88 95 ASP A N 1
ATOM 742 C CA . ASP A 1 95 ? -4.345 7.458 18.651 1.00 90.88 95 ASP A CA 1
ATOM 743 C C . ASP A 1 95 ? -3.904 6.258 19.498 1.00 90.88 95 ASP A C 1
ATOM 745 O O . ASP A 1 95 ? -2.786 6.225 20.021 1.00 90.88 95 ASP A O 1
ATOM 749 N N . PHE A 1 96 ? -4.740 5.216 19.576 1.00 90.00 96 PHE A N 1
ATOM 750 C CA . PHE A 1 96 ? -4.404 3.988 20.296 1.00 90.00 96 PHE A CA 1
ATOM 751 C C . PHE A 1 96 ? -3.163 3.294 19.718 1.00 90.00 96 PHE A C 1
ATOM 753 O O . PHE A 1 96 ? -2.263 2.915 20.471 1.00 90.00 96 PHE A O 1
ATOM 760 N N . VAL A 1 97 ? -3.091 3.137 18.390 1.00 90.94 97 VAL A N 1
ATOM 761 C CA . VAL A 1 97 ? -1.951 2.503 17.700 1.00 90.94 97 VAL A CA 1
ATOM 762 C C . VAL A 1 97 ? -0.679 3.347 17.819 1.00 90.94 97 VAL A C 1
ATOM 764 O O . VAL A 1 97 ? 0.429 2.806 17.789 1.00 90.94 97 VAL A O 1
ATOM 767 N N . SER A 1 98 ? -0.827 4.663 17.990 1.00 86.31 98 SER A N 1
ATOM 768 C CA . SER A 1 98 ? 0.285 5.590 18.207 1.00 86.31 98 SER A CA 1
ATOM 769 C C . SER A 1 98 ? 0.917 5.488 19.595 1.00 86.31 98 SER A C 1
ATOM 771 O O . SER A 1 98 ? 2.061 5.910 19.769 1.00 86.31 98 SER A O 1
ATOM 773 N N . GLY A 1 99 ? 0.214 4.904 20.566 1.00 83.50 99 GLY A N 1
ATOM 774 C CA . GLY A 1 99 ? 0.752 4.620 21.891 1.00 83.50 99 GLY A CA 1
ATOM 775 C C . GLY A 1 99 ? 1.755 3.458 21.918 1.00 83.50 99 GLY A C 1
ATOM 776 O O . GLY A 1 99 ? 1.914 2.694 20.969 1.00 83.50 99 GLY A O 1
ATOM 777 N N . SER A 1 100 ? 2.414 3.274 23.066 1.00 73.06 100 SER A N 1
ATOM 778 C CA . SER A 1 100 ? 3.343 2.156 23.307 1.00 73.06 100 SER A CA 1
ATOM 779 C C . SER A 1 100 ? 2.594 0.888 23.753 1.00 73.06 100 SER A C 1
ATOM 781 O O . SER A 1 100 ? 2.753 0.403 24.874 1.00 73.06 100 SER A O 1
ATOM 783 N N . VAL A 1 101 ? 1.696 0.381 22.901 1.00 80.94 101 VAL A N 1
ATOM 784 C CA . VAL A 1 101 ? 0.858 -0.796 23.194 1.00 80.94 101 VAL A CA 1
ATOM 785 C C . VAL A 1 101 ? 1.352 -2.010 22.412 1.00 80.94 101 VAL A C 1
ATOM 787 O O . VAL A 1 101 ? 1.596 -1.921 21.213 1.00 80.94 101 VAL A O 1
ATOM 790 N N . ARG A 1 102 ? 1.465 -3.172 23.072 1.00 90.06 102 ARG A N 1
ATOM 791 C CA . ARG A 1 102 ? 1.690 -4.451 22.378 1.00 90.06 102 ARG A CA 1
ATOM 792 C C . ARG A 1 102 ? 0.366 -5.044 21.913 1.00 90.06 102 ARG A C 1
ATOM 794 O O . ARG A 1 102 ? -0.557 -5.213 22.714 1.00 90.06 102 ARG A O 1
ATOM 801 N N . PHE A 1 103 ? 0.308 -5.417 20.641 1.00 91.31 103 PHE A N 1
ATOM 802 C CA . PHE A 1 103 ? -0.884 -6.016 20.053 1.00 91.31 103 PHE A CA 1
ATOM 803 C C . PHE A 1 103 ? -0.927 -7.520 20.323 1.00 91.31 103 PHE A C 1
ATOM 805 O O . PHE A 1 103 ? 0.054 -8.231 20.105 1.00 91.31 103 PHE A O 1
ATOM 812 N N . SER A 1 104 ? -2.076 -8.007 20.788 1.00 92.62 104 SER A N 1
ATOM 813 C CA . SER A 1 104 ? -2.356 -9.442 20.850 1.00 92.62 104 SER A CA 1
ATOM 814 C C . SER A 1 104 ? -2.606 -10.004 19.445 1.00 92.62 104 SER A C 1
ATOM 816 O O . SER A 1 104 ? -2.975 -9.267 18.531 1.00 92.62 104 SER A O 1
ATOM 818 N N . GLU A 1 105 ? -2.452 -11.315 19.254 1.00 93.62 105 GLU A N 1
ATOM 819 C CA . GLU A 1 105 ? -2.737 -11.960 17.961 1.00 93.62 105 GLU A CA 1
ATOM 820 C C . GLU A 1 105 ? -4.171 -11.683 17.445 1.00 93.62 105 GLU A C 1
ATOM 822 O O . GLU A 1 105 ? -4.300 -11.297 16.281 1.00 93.62 105 GLU A O 1
ATOM 827 N N . PRO A 1 106 ? -5.235 -11.719 18.280 1.00 93.31 106 PRO A N 1
ATOM 828 C CA . PRO A 1 106 ? -6.575 -11.302 17.857 1.00 93.31 106 PRO A CA 1
ATOM 829 C C . PRO A 1 106 ? -6.661 -9.840 17.397 1.00 93.31 106 PRO A C 1
ATOM 831 O O . PRO A 1 106 ? -7.384 -9.538 16.450 1.00 93.31 106 PRO A O 1
ATOM 834 N N . ALA A 1 107 ? -5.912 -8.930 18.031 1.00 93.12 107 ALA A N 1
ATOM 835 C CA . ALA A 1 107 ? -5.856 -7.526 17.624 1.00 93.12 107 ALA A CA 1
ATOM 836 C C . ALA A 1 107 ? -5.179 -7.357 16.258 1.00 93.12 107 ALA A C 1
ATOM 838 O O . ALA A 1 107 ? -5.654 -6.582 15.430 1.00 93.12 107 ALA A O 1
ATOM 839 N N . ILE A 1 108 ? -4.113 -8.120 15.997 1.00 95.19 108 ILE A N 1
ATOM 840 C CA . ILE A 1 108 ? -3.418 -8.127 14.704 1.00 95.19 108 ILE A CA 1
ATOM 841 C C . ILE A 1 108 ? -4.350 -8.625 13.593 1.00 95.19 108 ILE A C 1
ATOM 843 O O . ILE A 1 108 ? -4.476 -7.965 12.560 1.00 95.19 108 ILE A O 1
ATOM 847 N N . LEU A 1 109 ? -5.032 -9.753 13.817 1.00 95.06 109 LEU A N 1
ATOM 848 C CA . LEU A 1 109 ? -5.997 -10.311 12.868 1.00 95.06 109 LEU A CA 1
ATOM 849 C C . LEU A 1 109 ? -7.137 -9.320 12.582 1.00 95.06 109 LEU A C 1
ATOM 851 O O . LEU A 1 109 ? -7.452 -9.066 11.419 1.00 95.06 109 LEU A O 1
ATOM 855 N N . ALA A 1 110 ? -7.726 -8.730 13.628 1.00 94.75 110 ALA A N 1
ATOM 856 C CA . ALA A 1 110 ? -8.805 -7.756 13.484 1.00 94.75 110 ALA A CA 1
ATOM 857 C C . ALA A 1 110 ? -8.365 -6.536 12.660 1.00 94.75 110 ALA A C 1
ATOM 859 O O . ALA A 1 110 ? -9.099 -6.110 11.769 1.00 94.75 110 ALA A O 1
ATOM 860 N N . MET A 1 111 ? -7.155 -6.013 12.899 1.00 95.88 111 MET A N 1
ATOM 861 C CA . MET A 1 111 ? -6.618 -4.877 12.141 1.00 95.88 111 MET A CA 1
ATOM 862 C C . MET A 1 111 ? -6.416 -5.198 10.666 1.00 95.88 111 MET A C 1
ATOM 864 O O . MET A 1 111 ? -6.862 -4.430 9.814 1.00 95.88 111 MET A O 1
ATOM 868 N N . CYS A 1 112 ? -5.795 -6.340 10.354 1.00 96.31 112 CYS A N 1
ATOM 869 C CA . CYS A 1 112 ? -5.583 -6.751 8.965 1.00 96.31 112 CYS A CA 1
ATOM 870 C C . CYS A 1 112 ? -6.925 -6.927 8.243 1.00 96.31 112 CYS A C 1
ATOM 872 O O . CYS A 1 112 ? -7.085 -6.464 7.115 1.00 96.31 112 CYS A O 1
ATOM 874 N N . ARG A 1 113 ? -7.920 -7.518 8.918 1.00 95.50 113 ARG A N 1
ATOM 875 C CA . ARG A 1 113 ? -9.276 -7.673 8.382 1.00 95.50 113 ARG A CA 1
ATOM 876 C C . ARG A 1 113 ? -9.958 -6.330 8.127 1.00 95.50 113 ARG A C 1
ATOM 878 O O . ARG A 1 113 ? -10.521 -6.145 7.055 1.00 95.50 113 ARG A O 1
ATOM 885 N N . MET A 1 114 ? -9.916 -5.405 9.084 1.00 97.00 114 MET A N 1
ATOM 886 C CA . MET A 1 114 ? -10.533 -4.084 8.936 1.00 97.00 114 MET A CA 1
ATOM 887 C C . MET A 1 114 ? -9.911 -3.314 7.766 1.00 97.00 114 MET A C 1
ATOM 889 O O . MET A 1 114 ? -10.650 -2.763 6.950 1.00 97.00 114 MET A O 1
ATOM 893 N N . CYS A 1 115 ? -8.582 -3.358 7.618 1.00 97.19 115 CYS A N 1
ATOM 894 C CA . CYS A 1 115 ? -7.897 -2.762 6.469 1.00 97.19 115 CYS A CA 1
ATOM 895 C C . CYS A 1 115 ? -8.339 -3.423 5.157 1.00 97.19 115 CYS A C 1
ATOM 897 O O . CYS A 1 115 ? -8.722 -2.728 4.224 1.00 97.19 115 CYS A O 1
ATOM 899 N N . ALA A 1 116 ? -8.361 -4.757 5.095 1.00 95.00 116 ALA A N 1
ATOM 900 C CA . ALA A 1 116 ? -8.755 -5.483 3.890 1.00 95.00 116 ALA A CA 1
ATOM 901 C C . ALA A 1 116 ? -10.183 -5.143 3.431 1.00 95.00 116 ALA A C 1
ATOM 903 O O . ALA A 1 116 ? -10.402 -4.897 2.250 1.00 95.00 116 ALA A O 1
ATOM 904 N N . VAL A 1 117 ? -11.140 -5.090 4.364 1.00 94.19 117 VAL A N 1
ATOM 905 C CA . VAL A 1 117 ? -12.552 -4.792 4.064 1.00 94.19 117 VAL A CA 1
ATOM 906 C C . VAL A 1 117 ? -12.757 -3.355 3.576 1.00 94.19 117 VAL A C 1
ATOM 908 O O . VAL A 1 117 ? -13.634 -3.119 2.752 1.00 94.19 117 VAL A O 1
ATOM 911 N N . ASN A 1 118 ? -11.969 -2.399 4.074 1.00 94.88 118 ASN A N 1
ATOM 912 C CA . ASN A 1 118 ? -12.109 -0.994 3.692 1.00 94.88 118 ASN A CA 1
ATOM 913 C C . ASN A 1 118 ? -11.308 -0.624 2.434 1.00 94.88 118 ASN A C 1
ATOM 915 O O . ASN A 1 118 ? -11.753 0.237 1.685 1.00 94.88 118 ASN A O 1
ATOM 919 N N . LEU A 1 119 ? -10.140 -1.238 2.211 1.00 95.81 119 LEU A N 1
ATOM 920 C CA . LEU A 1 119 ? -9.212 -0.832 1.150 1.00 95.81 119 LEU A CA 1
ATOM 921 C C . LEU A 1 119 ? -9.349 -1.673 -0.124 1.00 95.81 119 LEU A C 1
ATOM 923 O O . LEU A 1 119 ? -9.324 -1.132 -1.230 1.00 95.81 119 LEU A O 1
ATOM 927 N N . PHE A 1 120 ? -9.456 -3.002 0.007 1.00 95.31 120 PHE A N 1
ATOM 928 C CA . PHE A 1 120 ? -9.302 -3.907 -1.132 1.00 95.31 120 PHE A CA 1
ATOM 929 C C . PHE A 1 120 ? -10.546 -3.938 -2.010 1.00 95.31 120 PHE A C 1
ATOM 931 O O . PHE A 1 120 ? -11.496 -4.680 -1.761 1.00 95.31 120 PHE A O 1
ATOM 938 N N . ARG A 1 121 ? -10.469 -3.208 -3.118 1.00 91.94 121 ARG A N 1
ATOM 939 C CA . ARG A 1 121 ? -11.473 -3.179 -4.181 1.00 91.94 121 ARG A CA 1
ATOM 940 C C . ARG A 1 121 ? -10.882 -3.631 -5.510 1.00 91.94 121 ARG A C 1
ATOM 942 O O . ARG A 1 121 ? -9.722 -4.034 -5.579 1.00 91.94 121 ARG A O 1
ATOM 949 N N . VAL A 1 122 ? -11.721 -3.710 -6.529 1.00 85.25 122 VAL A N 1
ATOM 950 C CA . VAL A 1 122 ? -11.306 -3.987 -7.905 1.00 85.25 122 VAL A CA 1
ATOM 951 C C . VAL A 1 122 ? -11.669 -2.745 -8.696 1.00 85.25 122 VAL A C 1
ATOM 953 O O . VAL A 1 122 ? -12.821 -2.316 -8.642 1.00 85.25 122 VAL A O 1
ATOM 956 N N . PHE A 1 123 ? -10.694 -2.151 -9.375 1.00 82.44 123 PHE A N 1
ATOM 957 C CA . PHE A 1 123 ? -10.970 -1.041 -10.275 1.00 82.44 123 PHE A CA 1
ATOM 958 C C . PHE A 1 123 ? -11.642 -1.576 -11.544 1.00 82.44 123 PHE A C 1
ATOM 960 O O . PHE A 1 123 ? -11.306 -2.681 -11.988 1.00 82.44 123 PHE A O 1
ATOM 967 N N . PRO A 1 124 ? -12.629 -0.856 -12.106 1.00 74.62 124 PRO A N 1
ATOM 968 C CA . PRO A 1 124 ? -13.238 -1.257 -13.365 1.00 74.62 124 PRO A CA 1
ATOM 969 C C . PRO A 1 124 ? -12.143 -1.413 -14.432 1.00 74.62 124 PRO A C 1
ATOM 971 O O . PRO A 1 124 ? -11.188 -0.635 -14.431 1.00 74.62 124 PRO A O 1
ATOM 974 N N . PRO A 1 125 ? -12.249 -2.396 -15.347 1.00 67.88 125 PRO A N 1
ATOM 975 C CA . PRO A 1 125 ? -11.329 -2.483 -16.469 1.00 67.88 125 PRO A CA 1
ATOM 976 C C . PRO A 1 125 ? -11.339 -1.139 -17.193 1.00 67.88 125 PRO A C 1
ATOM 978 O O . PRO A 1 125 ? -12.410 -0.677 -17.592 1.00 67.88 125 PRO A O 1
ATOM 981 N N . ASN A 1 126 ? -10.172 -0.510 -17.333 1.00 57.72 126 ASN A N 1
ATOM 982 C CA . ASN A 1 126 ? -10.023 0.758 -18.037 1.00 57.72 126 ASN A CA 1
ATOM 983 C C . ASN A 1 126 ? -10.416 0.569 -19.515 1.00 57.72 126 ASN A C 1
ATOM 985 O O . ASN A 1 126 ? -9.571 0.328 -20.368 1.00 57.72 126 ASN A O 1
ATOM 989 N N . TYR A 1 127 ? -11.710 0.674 -19.830 1.00 42.34 127 TYR A N 1
ATOM 990 C CA . TYR A 1 127 ? -12.273 0.520 -21.180 1.00 42.34 127 TYR A CA 1
ATOM 991 C C . TYR A 1 127 ? -11.960 1.714 -22.100 1.00 42.34 127 TYR A C 1
ATOM 993 O O . TYR A 1 127 ? -12.481 1.801 -23.210 1.00 42.34 127 TYR A O 1
ATOM 1001 N N . ARG A 1 128 ? -11.096 2.648 -21.675 1.00 50.34 128 ARG A N 1
ATOM 1002 C CA . ARG A 1 128 ? -10.655 3.806 -22.470 1.00 50.34 128 ARG A CA 1
ATOM 1003 C C . ARG A 1 128 ? -9.613 3.422 -23.535 1.00 50.34 128 ARG A C 1
ATOM 1005 O O . ARG A 1 128 ? -8.648 4.144 -23.753 1.00 50.34 128 ARG A O 1
ATOM 1012 N N . SER A 1 129 ? -9.791 2.280 -24.191 1.00 42.06 129 SER A N 1
ATOM 1013 C CA . SER A 1 129 ? -8.897 1.741 -25.222 1.00 42.06 129 SER A CA 1
ATOM 1014 C C . SER A 1 129 ? -9.460 1.872 -26.646 1.00 42.06 129 SER A C 1
ATOM 1016 O O . SER A 1 129 ? -8.988 1.199 -27.556 1.00 42.06 129 SER A O 1
ATOM 1018 N N . THR A 1 130 ? -10.445 2.746 -26.898 1.00 36.97 130 THR A N 1
ATOM 1019 C CA . THR A 1 130 ? -10.992 2.940 -28.267 1.00 36.97 130 THR A CA 1
ATOM 1020 C C . THR A 1 130 ? -11.154 4.398 -28.704 1.00 36.97 130 THR A C 1
ATOM 1022 O O . THR A 1 130 ? -11.673 4.661 -29.781 1.00 36.97 130 THR A O 1
ATOM 1025 N N . SER A 1 131 ? -10.652 5.372 -27.946 1.00 38.09 131 SER A N 1
ATOM 1026 C CA . SER A 1 131 ? -10.591 6.770 -28.400 1.00 38.09 131 SER A CA 1
ATOM 1027 C C . SER A 1 131 ? -9.155 7.209 -28.673 1.00 38.09 131 SER A C 1
ATOM 1029 O O . SER A 1 131 ? -8.730 8.289 -28.284 1.00 38.09 131 SER A O 1
ATOM 1031 N N . SER A 1 132 ? -8.392 6.367 -29.368 1.00 50.53 132 SER A N 1
ATOM 1032 C CA . SER A 1 132 ? -7.303 6.861 -30.204 1.00 50.53 132 SER A CA 1
ATOM 1033 C C . SER A 1 132 ? -7.922 7.427 -31.482 1.00 50.53 132 SER A C 1
ATOM 1035 O O . SER A 1 132 ? -8.345 6.650 -32.334 1.00 50.53 132 SER A O 1
ATOM 1037 N N . ASN A 1 133 ? -8.031 8.755 -31.576 1.00 36.56 133 ASN A N 1
ATOM 1038 C CA . ASN A 1 133 ? -7.804 9.510 -32.815 1.00 36.56 133 ASN A CA 1
ATOM 1039 C C . ASN A 1 133 ? -7.870 11.027 -32.560 1.00 36.56 133 ASN A C 1
ATOM 1041 O O . ASN A 1 133 ? -8.931 11.634 -32.646 1.00 36.56 133 ASN A O 1
ATOM 1045 N N . GLY A 1 134 ? -6.699 11.628 -32.327 1.00 37.66 134 GLY A N 1
ATOM 1046 C CA . GLY A 1 134 ? -6.473 13.069 -32.461 1.00 37.66 134 GLY A CA 1
ATOM 1047 C C . GLY A 1 134 ? -6.880 13.898 -31.246 1.00 37.66 134 GLY A C 1
ATOM 1048 O O . GLY A 1 134 ? -8.056 14.151 -31.019 1.00 37.66 134 GLY A O 1
ATOM 1049 N N . GLY A 1 135 ? -5.886 14.385 -30.511 1.00 33.28 135 GLY A N 1
ATOM 1050 C CA . GLY A 1 135 ? -6.084 15.403 -29.486 1.00 33.28 135 GLY A CA 1
ATOM 1051 C C . GLY A 1 135 ? -5.217 15.129 -28.278 1.00 33.28 135 GLY A C 1
ATOM 1052 O O . GLY A 1 135 ? -5.588 14.340 -27.416 1.00 33.28 135 GLY A O 1
ATOM 1053 N N . GLU A 1 136 ? -4.062 15.783 -28.259 1.00 43.25 136 GLU A N 1
ATOM 1054 C CA . GLU A 1 136 ? -3.300 16.116 -27.061 1.00 43.25 136 GLU A CA 1
ATOM 1055 C C . GLU A 1 136 ? -4.272 16.505 -25.939 1.00 43.25 136 GLU A C 1
ATOM 1057 O O . GLU A 1 136 ? -4.848 17.585 -25.966 1.00 43.25 136 GLU A O 1
ATOM 1062 N N . ASN A 1 137 ? -4.514 15.608 -24.991 1.00 42.69 137 ASN A N 1
ATOM 1063 C CA . ASN A 1 137 ? -5.151 15.942 -23.726 1.00 42.69 137 ASN A CA 1
ATOM 1064 C C . ASN A 1 137 ? -4.413 15.141 -22.654 1.00 42.69 137 ASN A C 1
ATOM 1066 O O . ASN A 1 137 ? -4.877 14.103 -22.195 1.00 42.69 137 ASN A O 1
ATOM 1070 N N . ASP A 1 138 ? -3.229 15.642 -22.304 1.00 45.66 138 ASP A N 1
ATOM 1071 C CA . ASP A 1 138 ? -2.464 15.275 -21.102 1.00 45.66 138 ASP A CA 1
ATOM 1072 C C . ASP A 1 138 ? -3.146 15.779 -19.803 1.00 45.66 138 ASP A C 1
ATOM 1074 O O . ASP A 1 138 ? -2.568 15.695 -18.725 1.00 45.66 138 ASP A O 1
ATOM 1078 N N . ASP A 1 139 ? -4.390 16.268 -19.886 1.00 49.34 139 ASP A N 1
ATOM 1079 C CA . ASP A 1 139 ? -5.209 16.761 -18.771 1.00 49.34 139 ASP A CA 1
ATOM 1080 C C . ASP A 1 139 ? -6.379 15.801 -18.462 1.00 49.34 139 ASP A C 1
ATOM 1082 O O . ASP A 1 139 ? -7.534 16.209 -18.325 1.00 49.34 139 ASP A O 1
ATOM 1086 N N . ASP A 1 140 ? -6.111 14.495 -18.350 1.00 60.62 140 ASP A N 1
ATOM 1087 C CA . ASP A 1 140 ? -7.049 13.598 -17.661 1.00 60.62 140 ASP A CA 1
ATOM 1088 C C . ASP A 1 140 ? -7.039 13.993 -16.167 1.00 60.62 140 ASP A C 1
ATOM 1090 O O . ASP A 1 140 ? -6.159 13.592 -15.401 1.00 60.62 140 ASP A O 1
ATOM 1094 N N . GLU A 1 141 ? -7.990 14.844 -15.763 1.00 70.94 141 GLU A N 1
ATOM 1095 C CA . GLU A 1 141 ? -8.146 15.301 -14.379 1.00 70.94 141 GLU A CA 1
ATOM 1096 C C . GLU A 1 141 ? -8.207 14.084 -13.432 1.00 70.94 141 GLU A C 1
ATOM 1098 O O . GLU A 1 141 ? -9.023 13.178 -13.646 1.00 70.94 141 GLU A O 1
ATOM 1103 N N . PRO A 1 142 ? -7.348 14.015 -12.395 1.00 76.44 142 PRO A N 1
ATOM 1104 C CA . PRO A 1 142 ? -7.280 12.847 -11.532 1.00 76.44 142 PRO A CA 1
ATOM 1105 C C . PRO A 1 142 ? -8.608 12.638 -10.805 1.00 76.44 142 PRO A C 1
ATOM 1107 O O . PRO A 1 142 ? -9.125 13.534 -10.135 1.00 76.44 142 PRO A O 1
ATOM 1110 N N . MET A 1 143 ? -9.146 11.421 -10.892 1.00 83.69 143 MET A N 1
ATOM 1111 C CA . MET A 1 143 ? -10.347 11.055 -10.154 1.00 83.69 143 MET A CA 1
ATOM 1112 C C . MET A 1 143 ? -10.014 10.879 -8.668 1.00 83.69 143 MET A C 1
ATOM 1114 O O . MET A 1 143 ? -9.175 10.061 -8.290 1.00 83.69 143 MET A O 1
ATOM 1118 N N . PHE A 1 144 ? -10.705 11.633 -7.814 1.00 89.25 144 PHE A N 1
ATOM 1119 C CA . PHE A 1 144 ? -10.571 11.541 -6.362 1.00 89.25 144 PHE A CA 1
ATOM 1120 C C . PHE A 1 144 ? -11.641 10.630 -5.760 1.00 89.25 144 PHE A C 1
ATOM 1122 O O . PHE A 1 144 ? -12.826 10.752 -6.078 1.00 89.25 144 PHE A O 1
ATOM 1129 N N . ASP A 1 145 ? -11.242 9.744 -4.844 1.00 89.38 145 ASP A N 1
ATOM 1130 C CA . ASP A 1 145 ? -12.180 8.813 -4.211 1.00 89.38 145 ASP A CA 1
ATOM 1131 C C . ASP A 1 145 ? -13.103 9.556 -3.215 1.00 89.38 145 ASP A C 1
ATOM 1133 O O . ASP A 1 145 ? -12.613 10.212 -2.286 1.00 89.38 145 ASP A O 1
ATOM 1137 N N . PRO A 1 146 ? -14.441 9.477 -3.346 1.00 90.75 146 PRO A N 1
ATOM 1138 C CA . PRO A 1 146 ? -15.360 10.179 -2.449 1.00 90.75 146 PRO A CA 1
ATOM 1139 C C . PRO A 1 146 ? -15.344 9.622 -1.014 1.00 90.75 146 PRO A C 1
ATOM 1141 O O . PRO A 1 146 ? -15.706 10.333 -0.074 1.00 90.75 146 PRO A O 1
ATOM 1144 N N . ALA A 1 147 ? -14.892 8.378 -0.809 1.00 92.38 147 ALA A N 1
ATOM 1145 C CA . ALA A 1 147 ? -14.731 7.771 0.512 1.00 92.38 147 ALA A CA 1
ATOM 1146 C C . ALA A 1 147 ? -13.408 8.161 1.199 1.00 92.38 147 ALA A C 1
ATOM 1148 O O . ALA A 1 147 ? -13.124 7.684 2.307 1.00 92.38 147 ALA A O 1
ATOM 1149 N N . TRP A 1 148 ? -12.613 9.054 0.590 1.00 95.00 148 TRP A N 1
ATOM 1150 C CA . TRP A 1 148 ? -11.319 9.505 1.109 1.00 95.00 1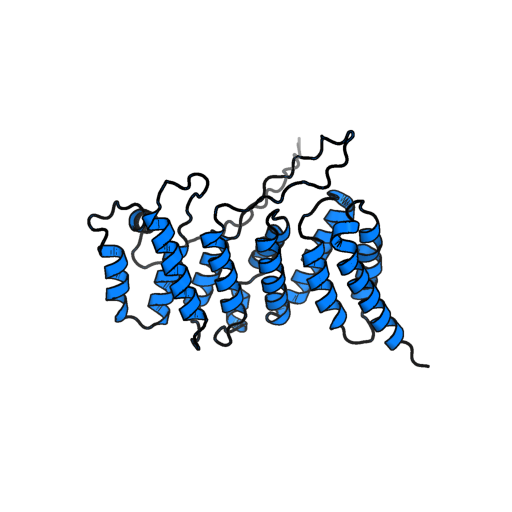48 TRP A CA 1
ATOM 1151 C C . TRP A 1 148 ? -11.307 9.895 2.598 1.00 95.00 148 TRP A C 1
ATOM 1153 O O . TRP A 1 148 ? -10.380 9.474 3.290 1.00 95.00 148 TRP A O 1
ATOM 1163 N N . PRO A 1 149 ? -12.325 10.585 3.163 1.00 93.38 149 PRO A N 1
ATOM 1164 C CA . PRO A 1 149 ? -12.340 10.919 4.591 1.00 93.38 149 PRO A CA 1
ATOM 1165 C C . PRO A 1 149 ? -12.247 9.709 5.534 1.00 93.38 149 PRO A C 1
ATOM 1167 O O . PRO A 1 149 ? -11.809 9.850 6.673 1.00 93.38 149 PRO A O 1
ATOM 1170 N N . HIS A 1 150 ? -12.678 8.521 5.093 1.00 94.88 150 HIS A N 1
ATOM 1171 C CA . HIS A 1 150 ? -12.471 7.267 5.827 1.00 94.88 150 HIS A CA 1
ATOM 1172 C C . HIS A 1 150 ? -11.208 6.550 5.358 1.00 94.88 150 HIS A C 1
ATOM 1174 O O . HIS A 1 150 ? -10.438 6.092 6.202 1.00 94.88 150 HIS A O 1
ATOM 1180 N N . LEU A 1 151 ? -10.983 6.458 4.043 1.00 96.62 151 LEU A N 1
ATOM 1181 C CA . LEU A 1 151 ? -9.847 5.725 3.473 1.00 96.62 151 LEU A CA 1
ATOM 1182 C C . LEU A 1 151 ? -8.503 6.275 3.947 1.00 96.62 151 LEU A C 1
ATOM 1184 O O . LEU A 1 151 ? -7.643 5.487 4.331 1.00 96.62 151 LEU A O 1
ATOM 1188 N N . GLN A 1 152 ? -8.349 7.600 4.008 1.00 97.62 152 GLN A N 1
ATOM 1189 C CA . GLN A 1 152 ? -7.138 8.248 4.506 1.00 97.62 152 GLN A CA 1
ATOM 1190 C C . GLN A 1 152 ? -6.772 7.736 5.905 1.00 97.62 152 GLN A C 1
ATOM 1192 O O . GLN A 1 152 ? -5.652 7.292 6.136 1.00 97.62 152 GLN A O 1
ATOM 1197 N N . ILE A 1 153 ? -7.746 7.699 6.820 1.00 97.88 153 ILE A N 1
ATOM 1198 C CA . ILE A 1 153 ? -7.514 7.263 8.201 1.00 97.88 153 ILE A CA 1
ATOM 1199 C C . ILE A 1 153 ? -7.202 5.764 8.251 1.00 97.88 153 ILE A C 1
ATOM 1201 O O . ILE A 1 153 ? -6.384 5.332 9.060 1.00 97.88 153 ILE A O 1
ATOM 1205 N N . VAL A 1 154 ? -7.821 4.949 7.389 1.00 98.25 154 VAL A N 1
ATOM 1206 C CA . VAL A 1 154 ? -7.515 3.511 7.300 1.00 98.25 154 VAL A CA 1
ATOM 1207 C C . VAL A 1 154 ? -6.090 3.281 6.779 1.00 98.25 154 VAL A C 1
ATOM 1209 O O . VAL A 1 154 ? -5.388 2.416 7.308 1.00 98.25 154 VAL A O 1
ATOM 1212 N N . TYR A 1 155 ? -5.630 4.065 5.802 1.00 98.44 155 TYR A N 1
ATOM 1213 C CA . TYR A 1 155 ? -4.244 4.030 5.334 1.00 98.44 155 TYR A CA 1
ATOM 1214 C C . TYR A 1 155 ? -3.255 4.464 6.418 1.00 98.44 155 TYR A C 1
ATOM 1216 O O . TYR A 1 155 ? -2.278 3.753 6.669 1.00 98.44 155 TYR A O 1
ATOM 1224 N N . ASP A 1 156 ? -3.538 5.564 7.116 1.00 97.88 156 ASP A N 1
ATOM 1225 C CA . ASP A 1 156 ? -2.721 6.048 8.232 1.00 97.88 156 ASP A CA 1
ATOM 1226 C C . ASP A 1 156 ? -2.659 5.020 9.367 1.00 97.88 156 ASP A C 1
ATOM 1228 O O . ASP A 1 156 ? -1.587 4.746 9.915 1.00 97.88 156 ASP A O 1
ATOM 1232 N N . LEU A 1 157 ? -3.789 4.378 9.677 1.00 97.25 157 LEU A N 1
ATOM 1233 C CA . LEU A 1 157 ? -3.877 3.275 10.630 1.00 97.25 157 LEU A CA 1
ATOM 1234 C C . LEU A 1 157 ? -2.997 2.102 10.218 1.00 97.25 157 LEU A C 1
ATOM 1236 O O . LEU A 1 157 ? -2.230 1.606 11.044 1.00 97.25 157 LEU A O 1
ATOM 1240 N N . LEU A 1 158 ? -3.085 1.658 8.961 1.00 98.00 158 LEU A N 1
ATOM 1241 C CA . LEU A 1 158 ? -2.275 0.554 8.456 1.00 98.00 158 LEU A CA 1
ATOM 1242 C C . LEU A 1 158 ? -0.785 0.902 8.530 1.00 98.00 158 LEU A C 1
ATOM 1244 O O . LEU A 1 158 ? -0.004 0.109 9.060 1.00 98.00 158 LEU A O 1
ATOM 1248 N N . LEU A 1 159 ? -0.394 2.096 8.078 1.00 97.75 159 LEU A N 1
ATOM 1249 C CA . LEU A 1 159 ? 0.987 2.573 8.128 1.00 97.75 159 LEU A CA 1
ATOM 1250 C C . LEU A 1 159 ? 1.509 2.655 9.569 1.00 97.75 159 LEU A C 1
ATOM 1252 O O . LEU A 1 159 ? 2.610 2.178 9.875 1.00 97.75 159 LEU A O 1
ATOM 1256 N N . LYS A 1 160 ? 0.727 3.231 10.484 1.00 96.50 160 LYS A N 1
ATOM 1257 C CA . LYS A 1 160 ? 1.112 3.342 11.892 1.00 96.50 160 LYS A CA 1
ATOM 1258 C C . LYS A 1 160 ? 1.203 1.969 12.551 1.00 96.50 160 LYS A C 1
ATOM 1260 O O . LYS A 1 160 ? 2.147 1.699 13.291 1.00 96.50 160 LYS A O 1
ATOM 1265 N N . PHE A 1 161 ? 0.279 1.070 12.229 1.00 96.12 161 PHE A N 1
ATOM 1266 C CA . PHE A 1 161 ? 0.261 -0.294 12.739 1.00 96.12 161 PHE A CA 1
ATOM 1267 C C . PHE A 1 161 ? 1.497 -1.086 12.298 1.00 96.12 161 PHE A C 1
ATOM 1269 O O . PHE A 1 161 ? 2.194 -1.650 13.145 1.00 96.12 161 PHE A O 1
ATOM 1276 N N . ILE A 1 162 ? 1.845 -1.074 11.004 1.00 96.12 162 ILE A N 1
ATOM 1277 C CA . ILE A 1 162 ? 3.034 -1.788 10.511 1.00 96.12 162 ILE A CA 1
ATOM 1278 C C . ILE A 1 162 ? 4.337 -1.175 11.026 1.00 96.12 162 ILE A C 1
ATOM 1280 O O . ILE A 1 162 ? 5.305 -1.905 11.233 1.00 96.12 162 ILE A O 1
ATOM 1284 N N . THR A 1 163 ? 4.387 0.136 11.271 1.00 95.12 163 THR A N 1
ATOM 1285 C CA . THR A 1 163 ? 5.587 0.810 11.797 1.00 95.12 163 THR A CA 1
ATOM 1286 C C . THR A 1 163 ? 5.702 0.737 13.318 1.00 95.12 163 THR A C 1
ATOM 1288 O O . THR A 1 163 ? 6.804 0.893 13.840 1.00 95.12 163 THR A O 1
ATOM 1291 N N . SER A 1 164 ? 4.618 0.416 14.030 1.00 93.94 164 SER A N 1
ATOM 1292 C CA . SER A 1 164 ? 4.611 0.312 15.488 1.00 93.94 164 SER A CA 1
ATOM 1293 C C . SER A 1 164 ? 5.628 -0.715 16.000 1.00 93.94 164 SER A C 1
ATOM 1295 O O . SER A 1 164 ? 5.736 -1.843 15.496 1.00 93.94 164 SER A O 1
ATOM 1297 N N . SER A 1 165 ? 6.365 -0.331 17.042 1.00 91.88 165 SER A N 1
ATOM 1298 C CA . SER A 1 165 ? 7.266 -1.213 17.794 1.00 91.88 165 SER A CA 1
ATOM 1299 C C . SER A 1 165 ? 6.505 -2.268 18.607 1.00 91.88 165 SER A C 1
ATOM 1301 O O . SER A 1 165 ? 7.069 -3.305 18.950 1.00 91.88 165 SER A O 1
ATOM 1303 N N . GLY A 1 166 ? 5.214 -2.038 18.871 1.00 91.06 166 GLY A N 1
ATOM 1304 C CA . GLY A 1 166 ? 4.329 -2.976 19.556 1.00 91.06 166 GLY A CA 1
ATOM 1305 C C . GLY A 1 166 ? 3.854 -4.152 18.698 1.00 91.06 166 GLY A C 1
ATOM 1306 O O . GLY A 1 166 ? 3.288 -5.106 19.238 1.00 91.06 166 GLY A O 1
ATOM 1307 N N . LEU A 1 167 ? 4.080 -4.104 17.379 1.00 94.25 167 LEU A N 1
ATOM 1308 C CA . LEU A 1 167 ? 3.713 -5.164 16.443 1.00 94.25 167 LEU A CA 1
ATOM 1309 C C . LEU A 1 167 ? 4.785 -6.258 16.388 1.00 94.25 167 LEU A C 1
ATOM 1311 O O . LEU A 1 167 ? 5.890 -6.032 15.888 1.00 94.25 167 LEU A O 1
ATOM 1315 N N . ASP A 1 168 ? 4.429 -7.470 16.815 1.00 94.12 168 ASP A N 1
ATOM 1316 C CA . ASP A 1 168 ? 5.281 -8.646 16.635 1.00 94.12 168 ASP A CA 1
ATOM 1317 C C . ASP A 1 168 ? 5.251 -9.131 15.176 1.00 94.12 168 ASP A C 1
ATOM 1319 O O . ASP A 1 168 ? 4.275 -9.725 14.705 1.00 94.12 168 ASP A O 1
ATOM 1323 N N . ALA A 1 169 ? 6.357 -8.915 14.460 1.00 94.31 169 ALA A N 1
ATOM 1324 C CA . ALA A 1 169 ? 6.500 -9.306 13.061 1.00 94.31 169 ALA A CA 1
ATOM 1325 C C . ALA A 1 169 ? 6.406 -10.829 12.833 1.00 94.31 169 ALA A C 1
ATOM 1327 O O . ALA A 1 169 ? 5.997 -11.257 11.752 1.00 94.31 169 ALA A O 1
ATOM 1328 N N . LYS A 1 170 ? 6.750 -11.662 13.831 1.00 93.88 170 LYS A N 1
ATOM 1329 C CA . LYS A 1 170 ? 6.666 -13.129 13.713 1.00 93.88 170 LYS A CA 1
ATOM 1330 C C . LYS A 1 170 ? 5.221 -13.615 13.664 1.00 93.88 170 LYS A C 1
ATOM 1332 O O . LYS A 1 170 ? 4.953 -14.624 13.013 1.00 93.88 170 LYS A O 1
ATOM 1337 N N . VAL A 1 171 ? 4.320 -12.901 14.336 1.00 95.44 171 VAL A N 1
ATOM 1338 C CA . VAL A 1 171 ? 2.881 -13.182 14.341 1.00 95.44 171 VAL A CA 1
ATOM 1339 C C . VAL A 1 171 ? 2.212 -12.503 13.148 1.00 95.44 171 VAL A C 1
ATOM 1341 O O . VAL A 1 171 ? 1.482 -13.151 12.404 1.00 95.44 171 VAL A O 1
ATOM 1344 N N . ALA A 1 172 ? 2.519 -11.227 12.904 1.00 95.62 172 ALA A N 1
ATOM 1345 C CA . ALA A 1 172 ? 1.865 -10.429 11.869 1.00 95.62 172 ALA A CA 1
ATOM 1346 C C . ALA A 1 172 ? 2.063 -10.963 10.442 1.00 95.62 172 ALA A C 1
ATOM 1348 O O . ALA A 1 172 ? 1.134 -10.885 9.642 1.00 95.62 172 ALA A O 1
ATOM 1349 N N . LYS A 1 173 ? 3.209 -11.590 10.136 1.00 94.38 173 LYS A N 1
ATOM 1350 C CA . LYS A 1 173 ? 3.464 -12.215 8.821 1.00 94.38 173 LYS A CA 1
ATOM 1351 C C . LYS A 1 173 ? 2.467 -13.318 8.432 1.00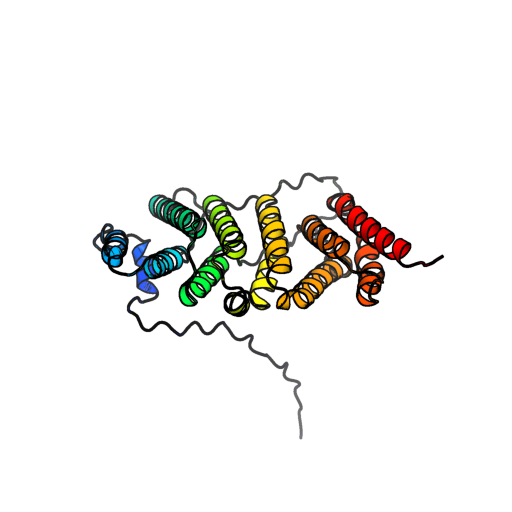 94.38 173 LYS A C 1
ATOM 1353 O O . LYS A 1 173 ? 2.411 -13.695 7.271 1.00 94.38 173 LYS A O 1
ATOM 1358 N N . LYS A 1 174 ? 1.721 -13.882 9.395 1.00 95.25 174 LYS A N 1
ATOM 1359 C CA . LYS A 1 174 ? 0.668 -14.872 9.111 1.00 95.25 174 LYS A CA 1
ATOM 1360 C C . LYS A 1 174 ? -0.564 -14.235 8.460 1.00 95.25 174 LYS A C 1
ATOM 1362 O O . LYS A 1 174 ? -1.290 -14.922 7.759 1.00 95.25 174 LYS A O 1
ATOM 1367 N N . TYR A 1 175 ? -0.803 -12.953 8.739 1.00 95.69 175 TYR A N 1
ATOM 1368 C CA . TYR A 1 175 ? -1.992 -12.211 8.309 1.00 95.69 175 TYR A CA 1
ATOM 1369 C C . TYR A 1 175 ? -1.672 -11.214 7.189 1.00 95.69 175 TYR A C 1
ATOM 1371 O O . TYR A 1 175 ? -2.504 -10.971 6.324 1.00 95.69 175 TYR A O 1
ATOM 1379 N N . LEU A 1 176 ? -0.451 -10.669 7.180 1.00 95.94 176 LEU A N 1
ATOM 1380 C CA . LEU A 1 176 ? 0.119 -9.909 6.064 1.00 95.94 176 LEU A CA 1
ATOM 1381 C C . LEU A 1 176 ? 0.788 -10.863 5.069 1.00 95.94 176 LEU A C 1
ATOM 1383 O O . LEU A 1 176 ? 1.984 -10.771 4.814 1.00 95.94 176 LEU A O 1
ATOM 1387 N N . ASP A 1 177 ? 0.019 -11.827 4.575 1.00 95.31 177 ASP A N 1
ATOM 1388 C CA . ASP A 1 177 ? 0.507 -12.880 3.695 1.00 95.31 177 ASP A CA 1
ATOM 1389 C C . ASP A 1 177 ? 0.630 -12.421 2.228 1.00 95.31 177 ASP A C 1
ATOM 1391 O O . ASP A 1 177 ? 0.423 -11.258 1.871 1.00 95.31 177 ASP A O 1
ATOM 1395 N N . HIS A 1 178 ? 0.980 -13.354 1.340 1.00 97.12 178 HIS A N 1
ATOM 1396 C CA . HIS A 1 178 ? 1.095 -13.065 -0.091 1.00 97.12 178 HIS A CA 1
ATOM 1397 C C . HIS A 1 178 ? -0.228 -12.605 -0.714 1.00 97.12 178 HIS A C 1
ATOM 1399 O O . HIS A 1 178 ? -0.199 -11.779 -1.624 1.00 97.12 178 HIS A O 1
ATOM 1405 N N . SER A 1 179 ? -1.372 -13.095 -0.226 1.00 96.25 179 SER A N 1
ATOM 1406 C CA . SER A 1 179 ? -2.682 -12.667 -0.719 1.00 96.25 179 SER A CA 1
ATOM 1407 C C . SER A 1 179 ? -2.952 -11.216 -0.333 1.00 96.25 179 SER A C 1
ATOM 1409 O O . SER A 1 179 ? -3.357 -10.426 -1.181 1.00 96.25 179 SER A O 1
ATOM 1411 N N . PHE A 1 180 ? -2.690 -10.842 0.920 1.00 97.19 180 PHE A N 1
ATOM 1412 C CA . PHE A 1 180 ? -2.826 -9.464 1.386 1.00 97.19 180 PHE A CA 1
ATOM 1413 C C . PHE A 1 180 ? -1.932 -8.515 0.580 1.00 97.19 180 PHE A C 1
ATOM 1415 O O . PHE A 1 180 ? -2.385 -7.467 0.126 1.00 97.19 180 PHE A O 1
ATOM 1422 N N . ILE A 1 181 ? -0.671 -8.898 0.361 1.00 97.75 181 ILE A N 1
ATOM 1423 C CA . ILE A 1 181 ? 0.296 -8.101 -0.406 1.00 97.75 181 ILE A CA 1
ATOM 1424 C C . ILE A 1 181 ? -0.135 -7.954 -1.866 1.00 97.75 181 ILE A C 1
ATOM 1426 O O . ILE A 1 181 ? -0.010 -6.867 -2.419 1.00 97.75 181 ILE A O 1
ATOM 1430 N N . LEU A 1 182 ? -0.645 -9.017 -2.493 1.00 97.00 182 LEU A N 1
ATOM 1431 C CA . LEU A 1 182 ? -1.119 -8.947 -3.873 1.00 97.00 182 LEU A CA 1
ATOM 1432 C C . LEU A 1 182 ? -2.309 -7.988 -3.998 1.00 97.00 182 LEU A C 1
ATOM 1434 O O . LEU A 1 182 ? -2.298 -7.118 -4.858 1.00 97.00 182 LEU A O 1
ATOM 1438 N N . ARG A 1 183 ? -3.279 -8.073 -3.079 1.00 97.31 183 ARG A N 1
ATOM 1439 C CA . ARG A 1 183 ? -4.422 -7.148 -3.042 1.00 97.31 183 ARG A CA 1
ATOM 1440 C C . ARG A 1 183 ? -4.005 -5.707 -2.752 1.00 97.31 183 ARG A C 1
ATOM 1442 O O . ARG A 1 183 ? -4.640 -4.795 -3.257 1.00 97.31 183 ARG A O 1
ATOM 1449 N N . LEU A 1 184 ? -2.945 -5.495 -1.968 1.00 97.62 184 LEU A N 1
ATOM 1450 C CA . LEU A 1 184 ? -2.356 -4.171 -1.755 1.00 97.62 184 LEU A CA 1
ATOM 1451 C C . LEU A 1 184 ? -1.685 -3.637 -3.031 1.00 97.62 184 LEU A C 1
ATOM 1453 O O . LEU A 1 184 ? -1.788 -2.451 -3.320 1.00 97.62 184 LEU A O 1
ATOM 1457 N N . LEU A 1 185 ? -1.012 -4.504 -3.793 1.00 96.94 185 LEU A N 1
ATOM 1458 C CA . LEU A 1 185 ? -0.393 -4.151 -5.071 1.00 96.94 185 LEU A CA 1
ATOM 1459 C C . LEU A 1 185 ? -1.429 -3.800 -6.143 1.00 96.94 185 LEU A C 1
ATOM 1461 O O . LEU A 1 185 ? -1.207 -2.845 -6.878 1.00 96.94 185 LEU A O 1
ATOM 1465 N N . ASP A 1 186 ? -2.566 -4.501 -6.185 1.00 95.44 186 ASP A N 1
ATOM 1466 C CA . ASP A 1 186 ? -3.676 -4.183 -7.097 1.00 95.44 186 ASP A CA 1
ATOM 1467 C C . ASP A 1 186 ? -4.163 -2.728 -6.927 1.00 95.44 186 ASP A C 1
ATOM 1469 O O . ASP A 1 186 ? -4.635 -2.112 -7.880 1.00 95.44 186 ASP A O 1
ATOM 1473 N N . LEU A 1 187 ? -4.028 -2.154 -5.723 1.00 96.81 187 LEU A N 1
ATOM 1474 C CA . LEU A 1 187 ? -4.460 -0.785 -5.437 1.00 96.81 187 LEU A CA 1
ATOM 1475 C C . LEU A 1 187 ? -3.561 0.297 -6.060 1.00 96.81 187 LEU A C 1
ATOM 1477 O O . LEU A 1 187 ? -3.985 1.447 -6.151 1.00 96.81 187 LEU A O 1
ATOM 1481 N N . PHE A 1 188 ? -2.349 -0.041 -6.523 1.00 96.19 188 PHE A N 1
ATOM 1482 C CA . PHE A 1 188 ? -1.468 0.926 -7.197 1.00 96.19 188 PHE A CA 1
ATOM 1483 C C . PHE A 1 188 ? -2.018 1.401 -8.545 1.00 96.19 188 PHE A C 1
ATOM 1485 O O . PHE A 1 188 ? -1.524 2.393 -9.074 1.00 96.19 188 PHE A O 1
ATOM 1492 N N . ASP A 1 189 ? -3.034 0.735 -9.094 1.00 93.38 189 ASP A N 1
ATOM 1493 C CA . ASP A 1 189 ? -3.724 1.206 -10.296 1.00 93.38 189 ASP A CA 1
ATOM 1494 C C . ASP A 1 189 ? -4.813 2.259 -9.999 1.00 93.38 189 ASP A C 1
ATOM 1496 O O . ASP A 1 189 ? -5.535 2.675 -10.901 1.00 93.38 189 ASP A O 1
ATOM 1500 N N . SER A 1 190 ? -4.925 2.734 -8.751 1.00 93.19 190 SER A N 1
ATOM 1501 C CA . SER A 1 190 ? -5.824 3.835 -8.386 1.00 93.19 190 SER A CA 1
ATOM 1502 C C . SER A 1 190 ? -5.505 5.112 -9.165 1.00 93.19 190 SER A C 1
ATOM 1504 O O . SER A 1 190 ? -4.339 5.490 -9.302 1.00 93.19 190 SER A O 1
ATOM 1506 N N . GLU A 1 191 ? -6.539 5.814 -9.628 1.00 91.19 191 GLU A N 1
ATOM 1507 C CA . GLU A 1 191 ? -6.408 7.136 -10.253 1.00 91.19 191 GLU A CA 1
ATOM 1508 C C . GLU A 1 191 ? -6.089 8.232 -9.220 1.00 91.19 191 GLU A C 1
ATOM 1510 O O . GLU A 1 191 ? -5.430 9.215 -9.564 1.00 91.19 191 GLU A O 1
ATOM 1515 N N . ASP A 1 192 ? -6.431 8.025 -7.941 1.00 93.56 192 ASP A N 1
ATOM 1516 C CA . ASP A 1 192 ? -6.202 8.998 -6.869 1.00 93.56 192 ASP A CA 1
ATOM 1517 C C . ASP A 1 192 ? -4.713 9.024 -6.451 1.00 93.56 192 ASP A C 1
ATOM 1519 O O . ASP A 1 192 ? -4.217 8.066 -5.840 1.00 93.56 192 ASP A O 1
ATOM 1523 N N . PRO A 1 193 ? -3.966 10.113 -6.723 1.00 93.75 193 PRO A N 1
ATOM 1524 C CA . PRO A 1 193 ? -2.542 10.192 -6.391 1.00 93.75 193 PRO A CA 1
ATOM 1525 C C . PRO A 1 193 ? -2.269 10.125 -4.884 1.00 93.75 193 PRO A C 1
ATOM 1527 O O . PRO A 1 193 ? -1.204 9.665 -4.469 1.00 93.75 193 PRO A O 1
ATOM 1530 N N . ARG A 1 194 ? -3.228 10.542 -4.047 1.00 96.38 194 ARG A N 1
ATOM 1531 C CA . ARG A 1 194 ? -3.080 10.509 -2.585 1.00 96.38 194 ARG A CA 1
ATOM 1532 C C . ARG A 1 194 ? -3.044 9.068 -2.090 1.00 96.38 194 ARG A C 1
ATOM 1534 O O . ARG A 1 194 ? -2.241 8.723 -1.228 1.00 96.38 194 ARG A O 1
ATOM 1541 N N . GLU A 1 195 ? -3.888 8.216 -2.671 1.00 96.94 195 GLU A N 1
ATOM 1542 C CA . GLU A 1 195 ? -3.921 6.790 -2.363 1.00 96.94 195 GLU A CA 1
ATOM 1543 C C . GLU A 1 195 ? -2.605 6.109 -2.750 1.00 96.94 195 GLU A C 1
ATOM 1545 O O . GLU A 1 195 ? -2.032 5.365 -1.949 1.00 96.94 195 GLU A O 1
ATOM 1550 N N . ARG A 1 196 ? -2.080 6.412 -3.944 1.00 96.62 196 ARG A N 1
ATOM 1551 C CA . ARG A 1 196 ? -0.808 5.848 -4.416 1.00 96.62 196 ARG A CA 1
ATOM 1552 C C . ARG A 1 196 ? 0.374 6.231 -3.526 1.00 96.62 196 ARG A C 1
ATOM 1554 O O . ARG A 1 196 ? 1.212 5.372 -3.246 1.00 96.62 196 ARG A O 1
ATOM 1561 N N . ASP A 1 197 ? 0.427 7.458 -3.007 1.00 97.12 197 ASP A N 1
ATOM 1562 C CA . ASP A 1 197 ? 1.498 7.873 -2.088 1.00 97.12 197 ASP A CA 1
ATOM 1563 C C . ASP A 1 197 ? 1.430 7.149 -0.724 1.00 97.12 197 ASP A C 1
ATOM 1565 O O . ASP A 1 197 ? 2.452 6.678 -0.199 1.00 97.12 197 ASP A O 1
ATOM 1569 N N . CYS A 1 198 ? 0.220 6.942 -0.187 1.00 98.06 198 CYS A N 1
ATOM 1570 C CA . CYS A 1 198 ? 0.013 6.105 0.999 1.00 98.06 198 CYS A CA 1
ATOM 1571 C C . CYS A 1 198 ? 0.483 4.662 0.753 1.00 98.06 198 CYS A C 1
ATOM 1573 O O . CYS A 1 198 ? 1.254 4.107 1.546 1.00 98.06 198 CYS A O 1
ATOM 1575 N N . LEU A 1 199 ? 0.056 4.060 -0.362 1.00 98.25 199 LEU A N 1
ATOM 1576 C CA . LEU A 1 199 ? 0.425 2.698 -0.757 1.00 98.25 199 LEU A CA 1
ATOM 1577 C C . LEU A 1 199 ? 1.935 2.546 -0.926 1.00 98.25 199 LEU A C 1
ATOM 1579 O O . LEU A 1 199 ? 2.511 1.583 -0.409 1.00 98.25 199 LEU A O 1
ATOM 1583 N N . LYS A 1 200 ? 2.585 3.515 -1.581 1.00 97.81 200 LYS A N 1
ATOM 1584 C CA . LYS A 1 200 ? 4.040 3.574 -1.754 1.00 97.81 200 LYS A CA 1
ATOM 1585 C C . LYS A 1 200 ? 4.752 3.430 -0.413 1.00 97.81 200 LYS A C 1
ATOM 1587 O O . LYS A 1 200 ? 5.601 2.553 -0.222 1.00 97.81 200 LYS A O 1
ATOM 1592 N N . THR A 1 201 ? 4.357 4.265 0.542 1.00 97.94 201 THR A N 1
ATOM 1593 C CA . THR A 1 201 ? 4.953 4.293 1.877 1.00 97.94 201 THR A CA 1
ATOM 1594 C C . THR A 1 201 ? 4.690 2.989 2.632 1.00 97.94 201 THR A C 1
ATOM 1596 O O . THR A 1 201 ? 5.611 2.410 3.213 1.00 97.94 201 THR A O 1
ATOM 1599 N N . ILE A 1 202 ? 3.456 2.481 2.603 1.00 98.25 202 ILE A N 1
ATOM 1600 C CA . ILE A 1 202 ? 3.072 1.234 3.281 1.00 98.25 202 ILE A CA 1
ATOM 1601 C C . ILE A 1 202 ? 3.863 0.050 2.727 1.00 98.25 202 ILE A C 1
ATOM 1603 O O . ILE A 1 202 ? 4.468 -0.700 3.498 1.00 98.25 202 ILE A O 1
ATOM 1607 N N . LEU A 1 203 ? 3.916 -0.104 1.405 1.00 98.19 203 LEU A N 1
ATOM 1608 C CA . LEU A 1 203 ? 4.600 -1.213 0.752 1.00 98.19 203 LEU A CA 1
ATOM 1609 C C . LE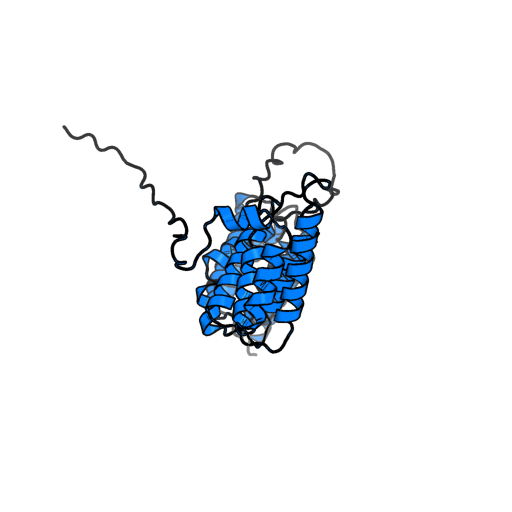U A 1 203 ? 6.111 -1.190 1.019 1.00 98.19 203 LEU A C 1
ATOM 1611 O O . LEU A 1 203 ? 6.697 -2.235 1.314 1.00 98.19 203 LEU A O 1
ATOM 1615 N N . HIS A 1 204 ? 6.736 -0.007 1.018 1.00 96.50 204 HIS A N 1
ATOM 1616 C CA . HIS A 1 204 ? 8.144 0.151 1.400 1.00 96.50 204 HIS A CA 1
ATOM 1617 C C . HIS A 1 204 ? 8.409 -0.320 2.837 1.00 96.50 204 HIS A C 1
ATOM 1619 O O . HIS A 1 204 ? 9.344 -1.089 3.089 1.00 96.50 204 HIS A O 1
ATOM 1625 N N . ARG A 1 205 ? 7.544 0.059 3.788 1.00 97.12 205 ARG A N 1
ATOM 1626 C CA . ARG A 1 205 ? 7.646 -0.382 5.190 1.00 97.12 205 ARG A CA 1
ATOM 1627 C C . ARG A 1 205 ? 7.407 -1.883 5.346 1.00 97.12 205 ARG A C 1
ATOM 1629 O O . ARG A 1 205 ? 8.130 -2.522 6.115 1.00 97.12 205 ARG A O 1
ATOM 1636 N N . VAL A 1 206 ? 6.453 -2.457 4.608 1.00 97.19 206 VAL A N 1
ATOM 1637 C CA . VAL A 1 206 ? 6.207 -3.909 4.583 1.00 97.19 206 VAL A CA 1
ATOM 1638 C C . VAL A 1 206 ? 7.448 -4.649 4.076 1.00 97.19 206 VAL A C 1
ATOM 1640 O O . VAL A 1 206 ? 7.916 -5.570 4.747 1.00 97.19 206 VAL A O 1
ATOM 1643 N N . TYR A 1 207 ? 8.040 -4.208 2.962 1.00 95.75 207 TYR A N 1
ATOM 1644 C CA . TYR A 1 207 ? 9.262 -4.796 2.401 1.00 95.75 207 TYR A CA 1
ATOM 1645 C C . TYR A 1 207 ? 10.447 -4.735 3.382 1.00 95.75 207 TYR A C 1
ATOM 1647 O O . TYR A 1 207 ? 11.201 -5.704 3.545 1.00 95.75 207 TYR A O 1
ATOM 1655 N N . GLY A 1 208 ? 10.608 -3.601 4.069 1.00 94.25 208 GLY A N 1
ATOM 1656 C CA . GLY A 1 208 ? 11.651 -3.407 5.073 1.00 94.25 208 GLY A CA 1
ATOM 1657 C C . GLY A 1 208 ? 11.497 -4.343 6.273 1.00 94.25 208 GLY A C 1
ATOM 1658 O O . GLY A 1 208 ? 12.453 -5.040 6.624 1.00 94.25 208 GLY A O 1
ATOM 1659 N N . LYS A 1 209 ? 10.296 -4.381 6.868 1.00 94.75 209 LYS A N 1
ATOM 1660 C CA . LYS A 1 209 ? 10.004 -5.082 8.130 1.00 94.75 209 LYS A CA 1
ATOM 1661 C C . LYS A 1 209 ? 9.823 -6.593 7.964 1.00 94.75 209 LYS A C 1
ATOM 1663 O O . LYS A 1 209 ? 10.317 -7.357 8.792 1.00 94.75 209 LYS A O 1
ATOM 1668 N N . PHE A 1 210 ? 9.147 -7.044 6.907 1.00 95.31 210 PHE A N 1
ATOM 1669 C CA . PHE A 1 210 ? 8.813 -8.456 6.696 1.00 95.31 210 PHE A CA 1
ATOM 1670 C C . PHE A 1 210 ? 9.728 -9.103 5.658 1.00 95.31 210 PHE A C 1
ATOM 1672 O O . PHE A 1 210 ? 9.340 -9.359 4.520 1.00 95.31 210 PHE A O 1
ATOM 1679 N N . MET A 1 211 ? 10.955 -9.428 6.074 1.00 93.50 211 MET A N 1
ATOM 1680 C CA . MET A 1 211 ? 11.981 -9.989 5.181 1.00 93.50 211 MET A CA 1
ATOM 1681 C C . MET A 1 211 ? 11.526 -11.246 4.419 1.00 93.50 211 MET A C 1
ATOM 1683 O O . MET A 1 211 ? 11.933 -11.443 3.277 1.00 93.50 211 MET A O 1
ATOM 1687 N N . VAL A 1 212 ? 10.648 -12.060 5.019 1.00 94.75 212 VAL A N 1
ATOM 1688 C CA . VAL A 1 212 ? 10.098 -13.285 4.409 1.00 94.75 212 VAL A CA 1
ATOM 1689 C C . VAL A 1 212 ? 9.322 -13.021 3.113 1.00 94.75 212 VAL A C 1
ATOM 1691 O O . VAL A 1 212 ? 9.315 -13.871 2.229 1.00 94.75 212 VAL A O 1
ATOM 1694 N N . HIS A 1 213 ? 8.714 -11.841 2.964 1.00 95.56 213 HIS A N 1
ATOM 1695 C CA . HIS A 1 213 ? 7.912 -11.498 1.788 1.00 95.56 213 HIS A CA 1
ATOM 1696 C C . HIS A 1 213 ? 8.708 -10.786 0.693 1.00 95.56 213 HIS A C 1
ATOM 1698 O O . HIS A 1 213 ? 8.179 -10.590 -0.399 1.00 95.56 213 HIS A O 1
ATOM 1704 N N . ARG A 1 214 ? 9.979 -10.427 0.927 1.00 93.75 214 ARG A N 1
ATOM 1705 C CA . ARG A 1 214 ? 10.795 -9.693 -0.057 1.00 93.75 214 ARG A CA 1
ATOM 1706 C C . ARG A 1 214 ? 10.872 -10.382 -1.424 1.00 93.75 214 ARG A C 1
ATOM 1708 O O . ARG A 1 214 ? 10.620 -9.692 -2.411 1.00 93.75 214 ARG A O 1
ATOM 1715 N N . PRO A 1 215 ? 11.137 -11.704 -1.526 1.00 92.25 215 PRO A N 1
ATOM 1716 C CA . PRO A 1 215 ? 11.185 -12.371 -2.829 1.00 92.25 215 PRO A CA 1
ATOM 1717 C C . PRO A 1 215 ? 9.836 -12.332 -3.556 1.00 92.25 215 PRO A C 1
ATOM 1719 O O . PRO A 1 215 ? 9.787 -12.184 -4.775 1.00 92.25 215 PRO A O 1
ATOM 1722 N N . PHE A 1 216 ? 8.734 -12.435 -2.806 1.00 95.50 216 PHE A N 1
ATOM 1723 C CA . PHE A 1 216 ? 7.389 -12.372 -3.366 1.00 95.50 216 PHE A CA 1
ATOM 1724 C C . PHE A 1 216 ? 7.052 -10.967 -3.871 1.00 95.50 216 PHE A C 1
ATOM 1726 O O . PHE A 1 216 ? 6.659 -10.832 -5.025 1.00 95.50 216 PHE A O 1
ATOM 1733 N N . ILE A 1 217 ? 7.268 -9.930 -3.053 1.00 95.25 217 ILE A N 1
ATOM 1734 C CA . ILE A 1 217 ? 7.042 -8.523 -3.429 1.00 95.25 217 ILE A CA 1
ATOM 1735 C C . ILE A 1 217 ? 7.855 -8.170 -4.678 1.00 95.25 217 ILE A C 1
ATOM 1737 O O . ILE A 1 217 ? 7.314 -7.623 -5.636 1.00 95.25 217 ILE A O 1
ATOM 1741 N N . TRP A 1 218 ? 9.136 -8.552 -4.700 1.00 91.25 218 TRP A N 1
ATOM 1742 C CA . TRP A 1 218 ? 10.017 -8.357 -5.849 1.00 91.25 218 TRP A CA 1
ATOM 1743 C C . TRP A 1 218 ? 9.447 -8.980 -7.127 1.00 91.25 218 TRP A C 1
ATOM 1745 O O . TRP A 1 218 ? 9.339 -8.314 -8.160 1.00 91.25 218 TRP A O 1
ATOM 1755 N N . LYS A 1 219 ? 9.045 -10.254 -7.055 1.00 91.56 219 LYS A N 1
ATOM 1756 C CA . LYS A 1 219 ? 8.464 -10.976 -8.190 1.00 91.56 219 LYS A CA 1
ATOM 1757 C C . LYS A 1 219 ? 7.135 -10.363 -8.638 1.00 91.56 219 LYS A C 1
ATOM 1759 O O . LYS A 1 219 ? 6.912 -10.240 -9.837 1.00 91.56 219 LYS A O 1
ATOM 1764 N N . ALA A 1 220 ? 6.272 -9.980 -7.700 1.00 94.44 220 ALA A N 1
ATOM 1765 C CA . ALA A 1 220 ? 4.955 -9.428 -7.994 1.00 94.44 220 ALA A CA 1
ATOM 1766 C C . ALA A 1 220 ? 5.055 -8.078 -8.718 1.00 94.44 220 ALA A C 1
ATOM 1768 O O . ALA A 1 220 ? 4.449 -7.912 -9.772 1.00 94.44 220 ALA A O 1
ATOM 1769 N N . ILE A 1 221 ? 5.894 -7.159 -8.231 1.00 93.56 221 ILE A N 1
ATOM 1770 C CA . ILE A 1 221 ? 6.105 -5.860 -8.887 1.00 93.56 221 ILE A CA 1
ATOM 1771 C C . ILE A 1 221 ? 6.794 -6.034 -10.248 1.00 93.56 221 ILE A C 1
ATOM 1773 O O . ILE A 1 221 ? 6.395 -5.409 -11.226 1.00 93.56 221 ILE A O 1
ATOM 1777 N N . SER A 1 222 ? 7.767 -6.947 -10.354 1.00 90.69 222 SER A N 1
ATOM 1778 C CA . SER A 1 222 ? 8.392 -7.269 -11.647 1.00 90.69 222 SER A CA 1
ATOM 1779 C C . SER A 1 222 ? 7.366 -7.774 -12.667 1.00 90.69 222 SER A C 1
ATOM 1781 O O . SER A 1 222 ? 7.454 -7.441 -13.846 1.00 90.69 222 SER A O 1
ATOM 1783 N N . ASN A 1 223 ? 6.380 -8.556 -12.217 1.00 91.31 223 ASN A N 1
ATOM 1784 C CA . ASN A 1 223 ? 5.291 -9.023 -13.067 1.00 91.31 223 ASN A CA 1
ATOM 1785 C C . ASN A 1 223 ? 4.375 -7.871 -13.507 1.00 91.31 223 ASN A C 1
ATOM 1787 O O . ASN A 1 223 ? 3.972 -7.839 -14.662 1.00 91.31 223 ASN A O 1
ATOM 1791 N N . ILE A 1 224 ? 4.090 -6.904 -12.628 1.00 92.81 224 ILE A N 1
ATOM 1792 C CA . ILE A 1 224 ? 3.328 -5.696 -12.989 1.00 92.81 224 ILE A CA 1
ATOM 1793 C C . ILE A 1 224 ? 4.054 -4.920 -14.092 1.00 92.81 224 ILE A C 1
ATOM 1795 O O . ILE A 1 224 ? 3.449 -4.616 -15.115 1.00 92.81 224 ILE A O 1
ATOM 1799 N N . PHE A 1 225 ? 5.360 -4.675 -13.944 1.00 90.75 225 PHE A N 1
ATOM 1800 C CA . PHE A 1 225 ? 6.143 -4.000 -14.983 1.00 90.75 225 PHE A CA 1
ATOM 1801 C C . PHE A 1 225 ? 6.182 -4.781 -16.297 1.00 90.75 225 PHE A C 1
ATOM 1803 O O . PHE A 1 225 ? 6.066 -4.185 -17.364 1.00 90.75 225 PHE A O 1
ATOM 1810 N N . TYR A 1 226 ? 6.312 -6.108 -16.234 1.00 88.44 226 TYR A N 1
ATOM 1811 C CA . TYR A 1 226 ? 6.266 -6.950 -17.426 1.00 88.44 226 TYR A CA 1
ATOM 1812 C C . TYR A 1 226 ? 4.925 -6.801 -18.159 1.00 88.44 226 TYR A C 1
ATOM 1814 O O . TYR A 1 226 ? 4.905 -6.507 -19.351 1.00 88.44 226 TYR A O 1
ATOM 1822 N N . ARG A 1 227 ? 3.799 -6.912 -17.446 1.00 88.75 227 ARG A N 1
ATOM 1823 C CA . ARG A 1 227 ? 2.462 -6.732 -18.035 1.00 88.75 227 ARG A CA 1
ATOM 1824 C C . ARG A 1 227 ? 2.238 -5.314 -18.559 1.00 88.75 227 ARG A C 1
ATOM 1826 O O . ARG A 1 227 ? 1.622 -5.140 -19.602 1.00 88.75 227 ARG A O 1
ATOM 1833 N N . PHE A 1 228 ? 2.767 -4.301 -17.879 1.00 88.31 228 PHE A N 1
ATOM 1834 C CA . PHE A 1 228 ? 2.708 -2.922 -18.354 1.00 88.31 228 PHE A CA 1
ATOM 1835 C C . PHE A 1 228 ? 3.442 -2.749 -19.691 1.00 88.31 228 PHE A C 1
ATOM 1837 O O . PHE A 1 228 ? 2.871 -2.200 -20.623 1.00 88.31 228 PHE A O 1
ATOM 1844 N N . VAL A 1 229 ? 4.665 -3.268 -19.822 1.00 86.38 229 VAL A N 1
ATOM 1845 C CA . VAL A 1 229 ? 5.464 -3.128 -21.052 1.00 86.38 229 VAL A CA 1
ATOM 1846 C C . VAL A 1 229 ? 4.922 -3.964 -22.216 1.00 86.38 229 VAL A C 1
ATOM 1848 O O . VAL A 1 229 ? 5.035 -3.541 -23.364 1.00 86.38 229 VAL A O 1
ATOM 1851 N N . PHE A 1 230 ? 4.413 -5.171 -21.947 1.00 83.38 230 PHE A N 1
ATOM 1852 C CA . PHE A 1 230 ? 4.113 -6.155 -22.995 1.00 83.38 230 PHE A CA 1
ATOM 1853 C C . PHE A 1 230 ? 2.618 -6.403 -23.249 1.00 83.38 230 PHE A C 1
ATOM 1855 O O . PHE A 1 230 ? 2.298 -6.953 -24.299 1.00 83.38 230 PHE A O 1
ATOM 1862 N N . GLU A 1 231 ? 1.718 -6.039 -22.329 1.00 82.19 231 GLU A N 1
ATOM 1863 C CA . GLU A 1 231 ? 0.272 -6.297 -22.463 1.00 82.19 231 GLU A CA 1
ATOM 1864 C C . GLU A 1 231 ? -0.544 -5.003 -22.536 1.00 82.19 231 GLU A C 1
ATOM 1866 O O . GLU A 1 231 ? -1.192 -4.739 -23.544 1.00 82.19 231 GLU A O 1
ATOM 1871 N N . ASN A 1 232 ? -0.547 -4.218 -21.455 1.00 71.56 232 ASN A N 1
ATOM 1872 C CA . ASN A 1 232 ? -1.586 -3.210 -21.236 1.00 71.56 232 ASN A CA 1
ATOM 1873 C C . ASN A 1 232 ? -1.158 -1.782 -21.598 1.00 71.56 232 ASN A C 1
ATOM 1875 O O . ASN A 1 232 ? -2.032 -0.935 -21.760 1.00 71.56 232 ASN A O 1
ATOM 1879 N N . GLU A 1 233 ? 0.151 -1.491 -21.629 1.00 75.00 233 GLU A N 1
ATOM 1880 C CA . GLU A 1 233 ? 0.763 -0.155 -21.825 1.00 75.00 233 GLU A CA 1
ATOM 1881 C C . GLU A 1 233 ? 0.194 0.982 -20.940 1.00 75.00 233 GLU A C 1
ATOM 1883 O O . GLU A 1 233 ? 0.555 2.149 -21.093 1.00 75.00 233 GLU A O 1
ATOM 1888 N N . ARG A 1 234 ? -0.647 0.652 -19.951 1.00 80.69 234 ARG A N 1
ATOM 1889 C CA . ARG A 1 234 ? -1.298 1.581 -19.026 1.00 80.69 234 ARG A CA 1
ATOM 1890 C C . ARG A 1 234 ? -1.351 0.984 -17.625 1.00 80.69 234 ARG A C 1
ATOM 1892 O O . ARG A 1 234 ? -1.794 -0.150 -17.446 1.00 80.69 234 ARG A O 1
ATOM 1899 N N . HIS A 1 235 ? -0.877 1.757 -16.655 1.00 89.50 235 HIS A N 1
ATOM 1900 C CA . HIS A 1 235 ? -0.961 1.470 -15.227 1.00 89.50 235 HIS A CA 1
ATOM 1901 C C . HIS A 1 235 ? -0.641 2.759 -14.456 1.00 89.50 235 HIS A C 1
ATOM 1903 O O . HIS A 1 235 ? 0.397 3.375 -14.709 1.00 89.50 235 HIS A O 1
ATOM 1909 N N . ASN A 1 236 ? -1.490 3.163 -13.511 1.00 90.81 236 ASN A N 1
ATOM 1910 C CA . ASN A 1 236 ? -1.387 4.492 -12.886 1.00 90.81 236 ASN A CA 1
ATOM 1911 C C . ASN A 1 236 ? -0.212 4.627 -11.894 1.00 90.81 236 ASN A C 1
ATOM 1913 O O . ASN A 1 236 ? 0.345 5.708 -11.741 1.00 90.81 236 ASN A O 1
ATOM 1917 N N . GLY A 1 237 ? 0.201 3.529 -11.249 1.00 92.56 237 GLY A N 1
ATOM 1918 C CA . GLY A 1 237 ? 1.221 3.538 -10.186 1.00 92.56 237 GLY A CA 1
ATOM 1919 C C . GLY A 1 237 ? 2.655 3.161 -10.574 1.00 92.56 237 GLY A C 1
ATOM 1920 O O . GLY A 1 237 ? 3.409 2.697 -9.717 1.00 92.56 237 GLY A O 1
ATOM 1921 N N . ILE A 1 238 ? 3.046 3.254 -11.853 1.00 93.50 238 ILE A N 1
ATOM 1922 C CA . ILE A 1 238 ? 4.393 2.823 -12.294 1.00 93.50 238 ILE A CA 1
ATOM 1923 C C . ILE A 1 238 ? 5.498 3.667 -11.648 1.00 93.50 238 ILE A C 1
ATOM 1925 O O . ILE A 1 238 ? 6.519 3.114 -11.232 1.00 93.50 238 ILE A O 1
ATOM 1929 N N . ALA A 1 239 ? 5.291 4.980 -11.519 1.00 93.38 239 ALA A N 1
ATOM 1930 C CA . ALA A 1 239 ? 6.257 5.885 -10.901 1.00 93.38 239 ALA A CA 1
ATOM 1931 C C . ALA A 1 239 ? 6.513 5.513 -9.430 1.00 93.38 239 ALA A C 1
ATOM 1933 O O . ALA A 1 239 ? 7.658 5.317 -9.021 1.00 93.38 239 ALA A O 1
ATOM 1934 N N . GLU A 1 240 ? 5.455 5.315 -8.647 1.00 96.25 240 GLU A N 1
ATOM 1935 C CA . GLU A 1 240 ? 5.530 4.996 -7.223 1.00 96.25 240 GLU A CA 1
ATOM 1936 C C . GLU A 1 240 ? 6.157 3.615 -6.976 1.00 96.25 240 GLU A C 1
ATOM 1938 O O . GLU A 1 240 ? 6.972 3.447 -6.062 1.00 96.25 240 GLU A O 1
ATOM 1943 N N . LEU A 1 241 ? 5.835 2.624 -7.817 1.00 95.88 241 LEU A N 1
ATOM 1944 C CA . LEU A 1 241 ? 6.472 1.305 -7.771 1.00 95.88 241 LEU A CA 1
ATOM 1945 C C . LEU A 1 241 ? 7.972 1.389 -8.090 1.00 95.88 241 LEU A C 1
ATOM 1947 O O . LEU A 1 241 ? 8.775 0.712 -7.439 1.00 95.88 241 LEU A O 1
ATOM 1951 N N . LEU A 1 242 ? 8.364 2.232 -9.053 1.00 93.31 242 LEU A N 1
ATOM 1952 C CA . LEU A 1 242 ? 9.769 2.478 -9.383 1.00 93.31 242 LEU A CA 1
ATOM 1953 C C . LEU A 1 242 ? 10.519 3.186 -8.250 1.00 93.31 242 LEU A C 1
ATOM 1955 O O . LEU A 1 242 ? 11.673 2.846 -8.009 1.00 93.31 242 LEU A O 1
ATOM 1959 N N . GLU A 1 243 ? 9.894 4.097 -7.499 1.00 93.56 243 GLU A N 1
ATOM 1960 C CA . GLU A 1 243 ? 10.524 4.704 -6.311 1.00 93.56 243 GLU A CA 1
ATOM 1961 C C . GLU A 1 243 ? 10.870 3.654 -5.250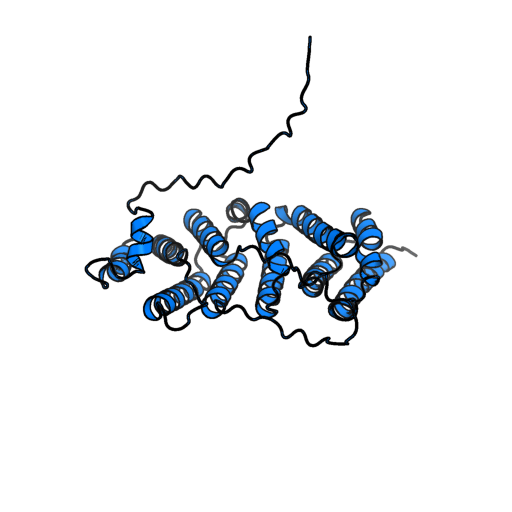 1.00 93.56 243 GLU A C 1
ATOM 1963 O O . GLU A 1 243 ? 11.989 3.630 -4.723 1.00 93.56 243 GLU A O 1
ATOM 1968 N N . ILE A 1 244 ? 9.939 2.733 -4.976 1.00 93.38 244 ILE A N 1
ATOM 1969 C CA . ILE A 1 244 ? 10.190 1.614 -4.060 1.00 93.38 244 ILE A CA 1
ATOM 1970 C C . ILE A 1 244 ? 11.335 0.753 -4.597 1.00 93.38 244 ILE A C 1
ATOM 1972 O O . ILE A 1 244 ? 12.269 0.436 -3.857 1.00 93.38 244 ILE A O 1
ATOM 1976 N N . PHE A 1 245 ? 11.290 0.397 -5.883 1.00 89.44 245 PHE A N 1
ATOM 1977 C CA . PHE A 1 245 ? 12.334 -0.399 -6.531 1.00 89.44 245 PHE A CA 1
ATOM 1978 C C . PHE A 1 245 ? 13.703 0.274 -6.470 1.00 89.44 245 PHE A C 1
ATOM 1980 O O . PHE A 1 245 ? 14.685 -0.391 -6.143 1.00 89.44 245 PHE A O 1
ATOM 1987 N N . GLY A 1 246 ? 13.775 1.582 -6.706 1.00 88.12 246 GLY A N 1
ATOM 1988 C CA . GLY A 1 246 ? 14.999 2.366 -6.594 1.00 88.12 246 GLY A CA 1
ATOM 1989 C C . GLY A 1 246 ? 15.599 2.288 -5.192 1.00 88.12 246 GLY A C 1
ATOM 1990 O O . GLY A 1 246 ? 16.795 2.027 -5.047 1.00 88.12 246 GLY A O 1
ATOM 1991 N N . SER A 1 247 ? 14.767 2.422 -4.153 1.00 89.12 247 SER A N 1
ATOM 1992 C CA . SER A 1 247 ? 15.205 2.261 -2.760 1.00 89.12 247 SER A CA 1
ATOM 1993 C C . SER A 1 247 ? 15.725 0.847 -2.472 1.00 89.12 247 SER A C 1
ATOM 1995 O O . SER A 1 247 ? 16.749 0.692 -1.804 1.00 89.12 247 SER A O 1
ATOM 1997 N N . ILE A 1 248 ? 15.069 -0.188 -3.009 1.00 87.56 248 ILE A N 1
ATOM 1998 C CA . ILE A 1 248 ? 15.501 -1.587 -2.863 1.00 87.56 248 ILE A CA 1
ATOM 1999 C C . ILE A 1 248 ? 16.851 -1.818 -3.555 1.00 87.56 248 ILE A C 1
ATOM 2001 O O . ILE A 1 248 ? 17.761 -2.387 -2.951 1.00 87.56 248 ILE A O 1
ATOM 2005 N N . ILE A 1 249 ? 16.987 -1.346 -4.796 1.00 84.81 249 ILE A N 1
ATOM 2006 C CA . ILE A 1 249 ? 18.196 -1.456 -5.619 1.00 84.81 249 ILE A CA 1
ATOM 2007 C C . ILE A 1 249 ? 19.387 -0.773 -4.945 1.00 84.81 249 ILE A C 1
ATOM 2009 O O . ILE A 1 249 ? 20.491 -1.322 -4.930 1.00 84.81 249 ILE A O 1
ATOM 2013 N N . SER A 1 250 ? 19.174 0.414 -4.370 1.00 83.19 250 SER A N 1
ATOM 2014 C CA . SER A 1 250 ? 20.223 1.148 -3.658 1.00 83.19 250 SER A CA 1
ATOM 2015 C C . SER A 1 250 ? 20.754 0.386 -2.438 1.00 83.19 250 SER A C 1
ATOM 2017 O O . SER A 1 250 ? 21.853 0.685 -1.979 1.00 83.19 250 SER A O 1
ATOM 2019 N N . GLY A 1 251 ? 19.996 -0.574 -1.902 1.00 82.12 251 GLY A N 1
ATOM 2020 C CA . GLY A 1 251 ? 20.390 -1.399 -0.761 1.00 82.12 251 GLY A CA 1
ATOM 2021 C C . GLY A 1 251 ? 21.094 -2.709 -1.126 1.00 82.12 251 GLY A C 1
ATOM 2022 O O . GLY A 1 251 ? 21.351 -3.517 -0.232 1.00 82.12 251 GLY A O 1
ATOM 2023 N N . PHE A 1 252 ? 21.367 -2.980 -2.407 1.00 80.62 252 PHE A N 1
ATOM 2024 C CA . PHE A 1 252 ? 21.999 -4.234 -2.812 1.00 80.62 252 PHE A CA 1
ATOM 2025 C C . PHE A 1 252 ? 23.467 -4.323 -2.409 1.00 80.62 252 PHE A C 1
ATOM 2027 O O . PHE A 1 252 ? 24.269 -3.434 -2.678 1.00 80.62 252 PHE A O 1
ATOM 2034 N N . ALA A 1 253 ? 23.817 -5.460 -1.805 1.00 73.19 253 ALA A N 1
ATOM 2035 C CA . ALA A 1 253 ? 25.201 -5.822 -1.552 1.00 73.19 253 ALA A CA 1
ATOM 2036 C C . ALA A 1 253 ? 25.924 -6.126 -2.872 1.00 73.19 253 ALA A C 1
ATOM 2038 O O . ALA A 1 253 ? 25.333 -6.664 -3.814 1.00 73.19 253 ALA A O 1
ATOM 2039 N N . LEU A 1 254 ? 27.212 -5.795 -2.910 1.00 75.00 254 LEU A N 1
ATOM 2040 C CA . LEU A 1 254 ? 28.095 -6.090 -4.031 1.00 75.00 254 LEU A CA 1
ATOM 2041 C C . LEU A 1 254 ? 28.888 -7.377 -3.775 1.00 75.00 254 LEU A C 1
ATOM 2043 O O . LEU A 1 254 ? 29.242 -7.638 -2.624 1.00 75.00 254 LEU A O 1
ATOM 2047 N N . PRO A 1 255 ? 29.203 -8.160 -4.825 1.00 77.25 255 PRO A N 1
ATOM 2048 C CA . PRO A 1 255 ? 28.827 -7.964 -6.231 1.00 77.25 255 PRO A CA 1
ATOM 2049 C C . PRO A 1 255 ? 27.338 -8.248 -6.502 1.00 77.25 255 PRO A C 1
ATOM 2051 O O . PRO A 1 255 ? 26.700 -9.039 -5.807 1.00 77.25 255 PRO A O 1
ATOM 2054 N N . LEU A 1 256 ? 26.777 -7.605 -7.534 1.00 74.69 256 LEU A N 1
ATOM 2055 C CA . LEU A 1 256 ? 25.377 -7.808 -7.917 1.00 74.69 256 LEU A CA 1
ATOM 2056 C C . LEU A 1 256 ? 25.123 -9.258 -8.342 1.00 74.69 256 LEU A C 1
ATOM 2058 O O . LEU A 1 256 ? 25.816 -9.804 -9.204 1.00 74.69 256 LEU A O 1
ATOM 2062 N N . LYS A 1 257 ? 24.066 -9.847 -7.784 1.00 78.75 257 LYS A N 1
ATOM 2063 C CA . LYS A 1 257 ? 23.565 -11.159 -8.191 1.00 78.75 257 LYS A CA 1
ATOM 2064 C C . LYS A 1 257 ? 23.011 -11.131 -9.615 1.00 78.75 257 LYS A C 1
ATOM 2066 O O . LYS A 1 257 ? 22.506 -10.110 -10.083 1.00 78.75 257 LYS A O 1
ATOM 2071 N N . GLU A 1 258 ? 23.041 -12.287 -10.273 1.00 78.69 258 GLU A N 1
ATOM 2072 C CA . GLU A 1 258 ? 22.572 -12.444 -11.655 1.00 78.69 258 GLU A CA 1
ATOM 2073 C C . GLU A 1 258 ? 21.087 -12.078 -11.822 1.00 78.69 258 GLU A C 1
ATOM 2075 O O . GLU A 1 258 ? 20.702 -11.446 -12.802 1.00 78.69 258 GLU A O 1
ATOM 2080 N N . GLU A 1 259 ? 20.262 -12.359 -10.811 1.00 76.19 259 GLU A N 1
ATOM 2081 C CA . GLU A 1 259 ? 18.843 -11.980 -10.783 1.00 76.19 259 GLU A CA 1
ATOM 2082 C C . GLU A 1 259 ? 18.617 -10.462 -10.937 1.00 76.19 259 GLU A C 1
ATOM 2084 O O . GLU A 1 259 ? 17.672 -10.038 -11.606 1.00 76.19 259 GLU A O 1
ATOM 2089 N N . HIS A 1 260 ? 19.518 -9.628 -10.401 1.00 78.50 260 HIS A N 1
ATOM 2090 C CA . HIS A 1 260 ? 19.433 -8.170 -10.525 1.00 78.50 260 HIS A CA 1
ATOM 2091 C C . HIS A 1 260 ? 19.829 -7.689 -11.929 1.00 78.50 260 HIS A C 1
ATOM 2093 O O . HIS A 1 260 ? 19.277 -6.705 -12.423 1.00 78.50 260 HIS A O 1
ATOM 2099 N N . LYS A 1 261 ? 20.750 -8.394 -12.602 1.00 77.69 261 LYS A N 1
ATOM 2100 C CA . LYS A 1 261 ? 21.114 -8.106 -13.999 1.00 77.69 261 LYS A CA 1
ATOM 2101 C C . LYS A 1 261 ? 19.974 -8.464 -14.949 1.00 77.69 261 LYS A C 1
ATOM 2103 O O . LYS A 1 261 ? 19.673 -7.702 -15.864 1.00 77.69 261 LYS A O 1
ATOM 2108 N N . ILE A 1 262 ? 19.296 -9.585 -14.696 1.00 80.38 262 ILE A N 1
ATOM 2109 C CA . ILE A 1 262 ? 18.115 -9.992 -15.465 1.00 80.38 262 ILE A CA 1
ATOM 2110 C C . ILE A 1 262 ? 17.005 -8.942 -15.336 1.00 80.38 262 ILE A C 1
ATOM 2112 O O . ILE A 1 262 ? 16.401 -8.601 -16.352 1.00 80.38 262 ILE A O 1
ATOM 2116 N N . LEU A 1 263 ? 16.767 -8.388 -14.138 1.00 75.31 263 LEU A N 1
ATOM 2117 C CA . LEU A 1 263 ? 15.804 -7.293 -13.955 1.00 75.31 263 LEU A CA 1
ATOM 2118 C C . LEU A 1 263 ? 16.149 -6.087 -14.841 1.00 75.31 263 LEU A C 1
ATOM 2120 O O . LEU A 1 263 ? 15.275 -5.567 -15.535 1.00 75.31 263 LEU A O 1
ATOM 2124 N N . LEU A 1 264 ? 17.412 -5.649 -14.833 1.00 75.56 264 LEU A N 1
ATOM 2125 C CA . LEU A 1 264 ? 17.852 -4.519 -15.650 1.00 75.56 264 LEU A CA 1
ATOM 2126 C C . LEU A 1 264 ? 17.528 -4.757 -17.130 1.00 75.56 264 LEU A C 1
ATOM 2128 O O . LEU A 1 264 ? 16.862 -3.936 -17.757 1.00 75.56 264 LEU A O 1
ATOM 2132 N N . CYS A 1 265 ? 17.950 -5.906 -17.660 1.00 76.00 265 CYS A N 1
ATOM 2133 C CA . CYS A 1 265 ? 17.809 -6.214 -19.079 1.00 76.00 265 CYS A CA 1
ATOM 2134 C C . CYS A 1 265 ? 16.361 -6.475 -19.505 1.00 76.00 265 CYS A C 1
ATOM 2136 O O . CYS A 1 265 ? 15.972 -6.088 -20.603 1.00 76.00 265 CYS A O 1
ATOM 2138 N N . ARG A 1 266 ? 15.566 -7.155 -18.670 1.00 79.06 266 ARG A N 1
ATOM 2139 C CA . ARG A 1 266 ? 14.223 -7.623 -19.050 1.00 79.06 266 ARG A CA 1
ATOM 2140 C C . ARG A 1 266 ? 13.085 -6.715 -18.609 1.00 79.06 266 ARG A C 1
ATOM 2142 O O . ARG A 1 266 ? 11.987 -6.875 -19.127 1.00 79.06 266 ARG A O 1
ATOM 2149 N N . VAL A 1 267 ? 13.320 -5.811 -17.661 1.00 79.69 267 VAL A N 1
ATOM 2150 C CA . VAL A 1 267 ? 12.261 -4.973 -17.084 1.00 79.69 267 VAL A CA 1
ATOM 2151 C C . VAL A 1 267 ? 12.599 -3.492 -17.208 1.00 79.69 267 VAL A C 1
ATOM 2153 O O . VAL A 1 267 ? 11.855 -2.758 -17.847 1.00 79.69 267 VAL A O 1
ATOM 2156 N N . LEU A 1 268 ? 13.744 -3.044 -16.682 1.00 81.62 268 LEU A N 1
ATOM 2157 C CA . LEU A 1 268 ? 14.063 -1.609 -16.656 1.00 81.62 268 LEU A CA 1
ATOM 2158 C C . LEU A 1 268 ? 14.391 -1.029 -18.037 1.00 81.62 268 LEU A C 1
ATOM 2160 O O . LEU A 1 268 ? 13.960 0.078 -18.346 1.00 81.62 268 LEU A O 1
ATOM 2164 N N . ILE A 1 269 ? 15.133 -1.749 -18.886 1.00 82.94 269 ILE A N 1
ATOM 2165 C CA . ILE A 1 269 ? 15.406 -1.275 -20.252 1.00 82.94 269 ILE A CA 1
ATOM 2166 C C . ILE A 1 269 ? 14.099 -1.172 -21.061 1.00 82.94 269 ILE A C 1
ATOM 2168 O O . ILE A 1 269 ? 13.826 -0.085 -21.574 1.00 82.94 269 ILE A O 1
ATOM 2172 N N . PRO A 1 270 ? 13.243 -2.213 -21.122 1.00 84.88 270 PRO A N 1
ATOM 2173 C CA . PRO A 1 270 ? 11.981 -2.131 -21.856 1.00 84.88 270 PRO A CA 1
ATOM 2174 C C . PRO A 1 270 ? 11.007 -1.048 -21.367 1.00 84.88 270 PRO A C 1
ATOM 2176 O O . PRO A 1 270 ? 10.225 -0.551 -22.171 1.00 84.88 270 PRO A O 1
ATOM 2179 N N . LEU A 1 271 ? 11.085 -0.616 -20.102 1.00 85.00 271 LEU A N 1
ATOM 2180 C CA . LEU A 1 271 ? 10.277 0.495 -19.574 1.00 85.00 271 LEU A CA 1
ATOM 2181 C C . LEU A 1 271 ? 10.551 1.856 -20.241 1.00 85.00 271 LEU A C 1
ATOM 2183 O O . LEU A 1 271 ? 9.772 2.780 -20.040 1.00 85.00 271 LEU A O 1
ATOM 2187 N N . HIS A 1 272 ? 11.603 1.997 -21.052 1.00 84.50 272 HIS A N 1
ATOM 2188 C CA . HIS A 1 272 ? 11.841 3.208 -21.853 1.00 84.50 272 HIS A CA 1
ATOM 2189 C C . HIS A 1 272 ? 11.012 3.251 -23.147 1.00 84.50 272 HIS A C 1
ATOM 2191 O O . HIS A 1 272 ? 11.037 4.257 -23.849 1.00 84.50 272 HIS A O 1
ATOM 2197 N N . LYS A 1 273 ? 10.329 2.154 -23.498 1.00 82.38 273 LYS A N 1
ATOM 2198 C CA . LYS A 1 273 ? 9.573 2.022 -24.748 1.00 82.38 273 LYS A CA 1
ATOM 2199 C C . LYS A 1 273 ? 8.176 2.674 -24.720 1.00 82.38 273 LYS A C 1
ATOM 2201 O O . LYS A 1 273 ? 7.817 3.250 -25.744 1.00 82.38 273 LYS A O 1
ATOM 2206 N N . PRO A 1 274 ? 7.373 2.572 -23.640 1.00 83.50 274 PRO A N 1
ATOM 2207 C CA . PRO A 1 274 ? 6.027 3.142 -23.621 1.00 83.50 274 PRO A CA 1
ATOM 2208 C C . PRO A 1 274 ? 6.022 4.665 -23.790 1.00 83.50 274 PRO A C 1
ATOM 2210 O O . PRO A 1 274 ? 6.902 5.363 -23.290 1.00 83.50 274 PRO A O 1
ATOM 2213 N N . ILE A 1 275 ? 4.988 5.182 -24.456 1.00 77.81 275 ILE A N 1
ATOM 2214 C CA . ILE A 1 275 ? 4.817 6.620 -24.737 1.00 77.81 275 ILE A CA 1
ATOM 2215 C C . ILE A 1 275 ? 4.648 7.427 -23.436 1.00 77.81 275 ILE A C 1
ATOM 2217 O O . ILE A 1 275 ? 5.081 8.572 -23.347 1.00 77.81 275 ILE A O 1
ATOM 2221 N N . SER A 1 276 ? 4.110 6.798 -22.389 1.00 80.69 276 SER A N 1
ATOM 2222 C CA . SER A 1 276 ? 3.915 7.364 -21.048 1.00 80.69 276 SER A CA 1
ATOM 2223 C C . SER A 1 276 ? 5.207 7.557 -20.235 1.00 80.69 276 SER A C 1
ATOM 2225 O O . SER A 1 276 ? 5.138 7.901 -19.053 1.00 80.69 276 SER A O 1
ATOM 2227 N N . LEU A 1 277 ? 6.389 7.382 -20.847 1.00 83.50 277 LEU A N 1
ATOM 2228 C CA . LEU A 1 277 ? 7.700 7.521 -20.203 1.00 83.50 277 LEU A CA 1
ATOM 2229 C C . LEU A 1 277 ? 7.847 8.821 -19.404 1.00 83.50 277 LEU A C 1
ATOM 2231 O O . LEU A 1 277 ? 8.437 8.796 -18.326 1.00 83.50 277 LEU A O 1
ATOM 2235 N N . GLY A 1 278 ? 7.300 9.937 -19.898 1.00 83.12 278 GLY A N 1
ATOM 2236 C CA . GLY A 1 278 ? 7.394 11.243 -19.238 1.00 83.12 278 GLY A CA 1
ATOM 2237 C C . GLY A 1 278 ? 6.943 11.232 -17.772 1.00 83.12 278 GLY A C 1
ATOM 2238 O O . GLY A 1 278 ? 7.573 11.883 -16.942 1.00 83.12 278 GLY A O 1
ATOM 2239 N N . VAL A 1 279 ? 5.934 10.419 -17.433 1.00 85.88 279 VAL A N 1
ATOM 2240 C CA . VAL A 1 279 ? 5.337 10.347 -16.087 1.00 85.88 279 VAL A CA 1
ATOM 2241 C C . VAL A 1 279 ? 6.289 9.730 -15.054 1.00 85.88 279 VAL A C 1
ATOM 2243 O O . VAL A 1 279 ? 6.274 10.116 -13.889 1.00 85.88 279 VAL A O 1
ATOM 2246 N N . TYR A 1 280 ? 7.132 8.778 -15.463 1.00 87.38 280 TYR A N 1
ATOM 2247 C CA . TYR A 1 280 ? 7.984 7.994 -14.554 1.00 87.38 280 TYR A CA 1
ATOM 2248 C C . TYR A 1 280 ? 9.483 8.048 -14.898 1.00 87.38 280 TYR A C 1
ATOM 2250 O O . TYR A 1 280 ? 10.297 7.320 -14.316 1.00 87.38 280 TYR A O 1
ATOM 2258 N N . PHE A 1 281 ? 9.876 8.904 -15.847 1.00 88.19 281 PHE A N 1
ATOM 2259 C CA . PHE A 1 281 ? 11.242 8.985 -16.370 1.00 88.19 281 PHE A CA 1
ATOM 2260 C C . PHE A 1 281 ? 12.288 9.258 -15.280 1.00 88.19 281 PHE A C 1
ATOM 2262 O O . PHE A 1 281 ? 13.365 8.655 -15.285 1.00 88.19 281 PHE A O 1
ATOM 2269 N N . GLN A 1 282 ? 11.977 10.144 -14.328 1.00 89.38 282 GLN A N 1
ATOM 2270 C CA . GLN A 1 282 ? 12.887 10.503 -13.235 1.00 89.38 282 GLN A CA 1
ATOM 2271 C C . GLN A 1 282 ? 13.177 9.294 -12.334 1.00 89.38 282 GLN A C 1
ATOM 2273 O O . GLN A 1 282 ? 14.333 8.980 -12.037 1.00 89.38 282 GLN A O 1
ATOM 2278 N N . GLN A 1 283 ? 12.129 8.561 -11.960 1.00 90.25 283 GLN A N 1
ATOM 2279 C CA . GLN A 1 283 ? 12.198 7.374 -11.113 1.00 90.25 283 GLN A CA 1
ATOM 2280 C C . GLN A 1 283 ? 12.953 6.236 -11.812 1.00 90.25 283 GLN A C 1
ATOM 2282 O O . GLN A 1 283 ? 13.805 5.575 -11.208 1.00 90.25 283 GLN A O 1
ATOM 2287 N N . LEU A 1 284 ? 12.700 6.037 -13.109 1.00 87.75 284 LEU A N 1
ATOM 2288 C CA . LEU A 1 284 ? 13.408 5.045 -13.916 1.00 87.75 284 LEU A CA 1
ATOM 2289 C C . LEU A 1 284 ? 14.900 5.377 -14.043 1.00 87.75 284 LEU A C 1
ATOM 2291 O O . LEU A 1 284 ? 15.753 4.515 -13.814 1.00 87.75 284 LEU A O 1
ATOM 2295 N N . SER A 1 285 ? 15.222 6.640 -14.328 1.00 87.00 285 SER A N 1
ATOM 2296 C CA . SER A 1 285 ? 16.602 7.129 -14.426 1.00 87.00 285 SER A CA 1
ATOM 2297 C C . SER A 1 285 ? 17.371 6.929 -13.119 1.00 87.00 285 SER A C 1
ATOM 2299 O O . SER A 1 285 ? 18.537 6.512 -13.136 1.00 87.00 285 SER A O 1
ATOM 2301 N N . TYR A 1 286 ? 16.716 7.153 -11.976 1.00 86.88 286 TYR A N 1
ATOM 2302 C CA . TYR A 1 286 ? 17.283 6.869 -10.659 1.00 86.88 286 TYR A CA 1
ATOM 2303 C C . TYR A 1 286 ? 17.586 5.373 -10.465 1.00 86.88 286 TYR A C 1
ATOM 2305 O O . TYR A 1 286 ? 18.681 5.022 -10.010 1.00 86.88 286 TYR A O 1
ATOM 2313 N N . CYS A 1 287 ? 16.668 4.483 -10.858 1.00 85.06 287 CYS A N 1
ATOM 2314 C CA . CYS A 1 287 ? 16.868 3.032 -10.771 1.00 85.06 287 CYS A CA 1
ATOM 2315 C C . CYS A 1 287 ? 18.064 2.564 -11.613 1.00 85.06 287 CYS A C 1
ATOM 2317 O O . CYS A 1 287 ? 18.936 1.843 -11.116 1.00 85.06 287 CYS A O 1
ATOM 2319 N N . VAL A 1 288 ? 18.141 3.007 -12.873 1.00 83.69 288 VAL A N 1
ATOM 2320 C CA . VAL A 1 288 ? 19.231 2.650 -13.798 1.00 83.69 288 VAL A CA 1
ATOM 2321 C C . VAL A 1 288 ? 20.575 3.177 -13.288 1.00 83.69 288 VAL A C 1
ATOM 2323 O O . VAL A 1 288 ? 21.565 2.442 -13.251 1.00 83.69 288 VAL A O 1
ATOM 2326 N N . SER A 1 289 ? 20.612 4.430 -12.828 1.00 82.12 289 SER A N 1
ATOM 2327 C CA . SER A 1 289 ? 21.827 5.048 -12.285 1.00 82.12 289 SER A CA 1
ATOM 2328 C C . SER A 1 289 ? 22.329 4.333 -11.029 1.00 82.12 289 SER A C 1
ATOM 2330 O O . SER A 1 289 ? 23.535 4.123 -10.874 1.00 82.12 289 SER A O 1
ATOM 2332 N N . SER A 1 290 ? 21.417 3.920 -10.146 1.00 76.62 290 SER A N 1
ATOM 2333 C CA . SER A 1 290 ? 21.754 3.191 -8.917 1.00 76.62 290 SER A CA 1
ATOM 2334 C C . SER A 1 290 ? 22.339 1.806 -9.214 1.00 76.62 290 SER A C 1
ATOM 2336 O O . SER A 1 290 ? 23.339 1.419 -8.610 1.00 76.62 290 SER A O 1
ATOM 2338 N N . LEU A 1 291 ? 21.803 1.087 -10.208 1.00 73.19 291 LEU A N 1
ATOM 2339 C CA . LEU A 1 291 ? 22.379 -0.186 -10.663 1.00 73.19 291 LEU A CA 1
ATOM 2340 C C . LEU A 1 291 ? 23.766 -0.017 -11.292 1.00 73.19 291 LEU A C 1
ATOM 2342 O O . LEU A 1 291 ? 24.658 -0.824 -11.023 1.00 73.19 291 LEU A O 1
ATOM 2346 N N . ARG A 1 292 ? 23.981 1.040 -12.086 1.00 69.81 292 ARG A N 1
ATOM 2347 C CA . ARG A 1 292 ? 25.287 1.310 -12.709 1.00 69.81 292 ARG A CA 1
ATOM 2348 C C . ARG A 1 292 ? 26.374 1.570 -11.667 1.00 69.81 292 ARG A C 1
ATOM 2350 O O . ARG A 1 292 ? 27.453 0.996 -11.783 1.00 69.81 292 ARG A O 1
ATOM 2357 N N . LYS A 1 293 ? 26.082 2.382 -10.640 1.00 66.19 293 LYS A N 1
ATOM 2358 C CA . LYS A 1 293 ? 27.007 2.633 -9.516 1.00 66.19 293 LYS A CA 1
ATOM 2359 C C . LYS A 1 293 ? 27.440 1.325 -8.850 1.00 66.19 293 LYS A C 1
ATOM 2361 O O . LYS A 1 293 ? 28.632 1.095 -8.648 1.00 66.19 293 LYS A O 1
ATOM 2366 N N . ASN A 1 294 ? 26.474 0.443 -8.606 1.00 57.97 294 ASN A N 1
ATOM 2367 C CA . ASN A 1 294 ? 26.706 -0.875 -8.029 1.00 57.97 294 ASN A CA 1
ATOM 2368 C C . ASN A 1 294 ? 27.585 -1.774 -8.926 1.00 57.97 294 ASN A C 1
ATOM 2370 O O . ASN A 1 294 ? 28.437 -2.500 -8.421 1.00 57.97 294 ASN A O 1
ATOM 2374 N N . GLN A 1 295 ? 27.458 -1.694 -10.254 1.00 57.03 295 GLN A N 1
ATOM 2375 C CA . GLN A 1 295 ? 28.306 -2.453 -11.183 1.00 57.03 295 GLN A CA 1
ATOM 2376 C C . GLN A 1 295 ? 29.745 -1.910 -11.268 1.00 57.03 295 GLN A C 1
ATOM 2378 O O . GLN A 1 295 ? 30.688 -2.696 -11.329 1.00 57.03 295 GLN A O 1
ATOM 2383 N N . SER A 1 296 ? 29.939 -0.587 -11.222 1.00 51.56 296 SER A N 1
ATOM 2384 C CA . SER A 1 296 ? 31.274 0.034 -11.266 1.00 51.56 296 SER A CA 1
ATOM 2385 C C . SER A 1 296 ? 32.115 -0.200 -10.006 1.00 51.56 296 SER A C 1
ATOM 2387 O O . SER A 1 296 ? 33.335 -0.273 -10.101 1.00 51.56 296 SER A O 1
ATOM 2389 N N . CYS A 1 297 ? 31.489 -0.372 -8.838 1.00 46.44 297 CYS A N 1
ATOM 2390 C CA . CYS A 1 297 ? 32.194 -0.733 -7.602 1.00 46.44 297 CYS A CA 1
ATOM 2391 C C . CYS A 1 297 ? 32.608 -2.217 -7.541 1.00 46.44 297 CYS A C 1
ATOM 2393 O O . CYS A 1 297 ? 33.326 -2.606 -6.625 1.00 46.44 297 CYS A O 1
ATOM 2395 N N . ALA A 1 298 ? 32.171 -3.045 -8.497 1.00 41.44 298 ALA A N 1
ATOM 2396 C CA . ALA A 1 298 ? 32.482 -4.474 -8.570 1.00 41.44 298 ALA A CA 1
ATOM 2397 C C . ALA A 1 298 ? 33.637 -4.811 -9.536 1.00 41.44 298 ALA A C 1
ATOM 2399 O O . ALA A 1 298 ? 33.860 -5.989 -9.807 1.00 41.44 298 ALA A O 1
ATOM 2400 N N . VAL A 1 299 ? 34.362 -3.813 -10.056 1.00 34.53 299 VAL A N 1
ATOM 2401 C CA . VAL A 1 299 ? 35.587 -4.024 -10.846 1.00 34.53 299 VAL A CA 1
ATOM 2402 C C . VAL A 1 299 ? 36.796 -3.744 -9.945 1.00 34.53 299 VAL A C 1
ATOM 2404 O O . VAL A 1 299 ? 37.093 -2.573 -9.697 1.00 34.53 299 VAL A O 1
ATOM 2407 N N . PRO A 1 300 ? 37.494 -4.770 -9.423 1.00 37.78 300 PRO A N 1
ATOM 2408 C CA . PRO A 1 300 ? 38.810 -4.567 -8.834 1.00 37.78 300 PRO A CA 1
ATOM 2409 C C . PRO A 1 300 ? 39.755 -4.104 -9.950 1.00 37.78 300 PRO A C 1
ATOM 2411 O O . PRO A 1 300 ? 39.748 -4.690 -11.035 1.00 37.78 300 PRO A O 1
ATOM 2414 N N . ARG A 1 301 ? 40.519 -3.037 -9.700 1.00 34.16 301 ARG A N 1
ATOM 2415 C CA . ARG A 1 301 ? 41.725 -2.754 -10.488 1.00 34.16 301 ARG A CA 1
ATOM 2416 C C . ARG A 1 301 ? 42.783 -3.811 -10.214 1.00 34.16 301 ARG A C 1
ATOM 2418 O O . ARG A 1 301 ? 42.831 -4.278 -9.054 1.00 34.16 301 ARG A O 1
#

Organism: Hibiscus syriacus (NCBI:txid106335)

InterPro domains:
  IPR002554 Protein phosphatase 2A, regulatory B subunit, B56 [PF01603] (56-294)
  IPR002554 Protein phosphatase 2A, regulatory B subunit, B56 [PTHR10257] (55-290)
  IPR011989 Armadillo-like helical [G3DSA:1.25.10.10] (55-300)
  IPR016024 Armadillo-type fold [SSF48371] (57-295)